Protein AF-A0A969HHC0-F1 (afdb_monomer_lite)

Radius of gyration: 22.1 Å; chains: 1; bounding box: 52×52×61 Å

Secondary structure (DSSP, 8-state):
-HHHHHHHHHHHHHHHHHHHHHHHHHHHHTS-----TT--EEEEE---GGGTTHHHHHHHHHHHTT-EEEEE--HHHHHH-TTTHHHHHH-TTEEEES-----TTEEEEEEHHHHTT--TT---SEEEEE-S-TTSGGGSSTT---PPPPPPHHHHHTTGGGGHHHHHTSPP-EEEEEEEE--HHHH--HHHHHHH----HHHHHHHHHHHS-TTTEEEE-SHHHHHGGGSS-EEEEEEEEE---SS-TT--TTSPPHHHHHHHHHTEEEE-------S----

Structure (mmCIF, N/CA/C/O backbone):
data_AF-A0A969HHC0-F1
#
_entry.id   AF-A0A969HHC0-F1
#
loop_
_atom_site.group_PDB
_atom_site.id
_atom_site.type_symbol
_atom_site.label_atom_id
_atom_site.label_alt_id
_atom_site.label_comp_id
_atom_site.label_asym_id
_atom_site.label_entity_id
_atom_site.label_seq_id
_atom_site.pdbx_PDB_ins_code
_atom_site.Cartn_x
_atom_site.Cartn_y
_atom_site.Cartn_z
_atom_site.occupancy
_atom_site.B_iso_or_equiv
_atom_site.auth_seq_id
_atom_site.auth_comp_id
_atom_site.auth_asym_id
_atom_site.auth_atom_id
_atom_site.pdbx_PDB_model_num
ATOM 1 N N . MET A 1 1 ? -8.563 33.609 -10.859 1.00 74.25 1 MET A N 1
ATOM 2 C CA . MET A 1 1 ? -7.753 33.032 -9.752 1.00 74.25 1 MET A CA 1
ATOM 3 C C . MET A 1 1 ? -7.594 31.507 -9.815 1.00 74.25 1 MET A C 1
ATOM 5 O O . MET A 1 1 ? -6.467 31.038 -9.717 1.00 74.25 1 MET A O 1
ATOM 9 N N . GLN A 1 2 ? -8.650 30.712 -10.038 1.00 86.25 2 GLN A N 1
ATOM 10 C CA . GLN A 1 2 ? -8.545 29.237 -10.057 1.00 86.25 2 GLN A CA 1
ATOM 11 C C . GLN A 1 2 ? -7.564 28.677 -11.112 1.00 86.25 2 GLN A C 1
ATOM 13 O O . GLN A 1 2 ? -6.813 27.748 -10.821 1.00 86.25 2 GLN A O 1
ATOM 18 N N . ALA A 1 3 ? -7.513 29.259 -12.317 1.00 89.88 3 ALA A N 1
ATOM 19 C CA . ALA A 1 3 ? -6.592 28.828 -13.376 1.00 89.88 3 ALA A CA 1
ATOM 20 C C . ALA A 1 3 ? -5.107 29.036 -13.010 1.00 89.88 3 ALA A C 1
ATOM 22 O O . ALA A 1 3 ? -4.292 28.135 -13.209 1.00 89.88 3 ALA A O 1
ATOM 23 N N . LEU A 1 4 ? -4.768 30.178 -12.401 1.00 90.25 4 LEU A N 1
ATOM 24 C CA . LEU A 1 4 ? -3.410 30.470 -11.924 1.00 90.25 4 LEU A CA 1
ATOM 25 C C . LEU A 1 4 ? -2.984 29.494 -10.821 1.00 90.25 4 LEU A C 1
ATOM 27 O O . LEU A 1 4 ? -1.891 28.938 -10.892 1.00 90.25 4 LEU A O 1
ATOM 31 N N . ASN A 1 5 ? -3.877 29.188 -9.873 1.00 89.94 5 ASN A N 1
ATOM 32 C CA . ASN A 1 5 ? -3.619 28.179 -8.840 1.00 89.94 5 ASN A CA 1
ATOM 33 C C . ASN A 1 5 ? -3.375 26.786 -9.442 1.00 89.94 5 ASN A C 1
ATOM 35 O O . ASN A 1 5 ? -2.471 26.071 -9.008 1.00 89.94 5 ASN A O 1
ATOM 39 N N . ARG A 1 6 ? -4.127 26.400 -10.483 1.00 88.25 6 ARG A N 1
ATOM 40 C CA . ARG A 1 6 ? -3.904 25.133 -11.204 1.00 88.25 6 ARG A CA 1
ATOM 41 C C . ARG A 1 6 ? -2.529 25.093 -11.877 1.00 88.25 6 ARG A C 1
ATOM 43 O O . ARG A 1 6 ? -1.830 24.087 -11.756 1.00 88.25 6 ARG A O 1
ATOM 50 N N . ILE A 1 7 ? -2.125 26.165 -12.560 1.00 93.38 7 ILE A N 1
ATOM 51 C CA . ILE A 1 7 ? -0.805 26.260 -13.209 1.00 93.38 7 ILE A CA 1
ATOM 52 C C . ILE A 1 7 ? 0.310 26.199 -12.162 1.00 93.38 7 ILE A C 1
ATOM 54 O O . ILE A 1 7 ? 1.247 25.411 -12.306 1.00 93.38 7 ILE A O 1
ATOM 58 N N . TRP A 1 8 ? 0.180 26.962 -11.077 1.00 92.69 8 TRP A N 1
ATOM 59 C CA . TRP A 1 8 ? 1.141 26.968 -9.979 1.00 92.69 8 TRP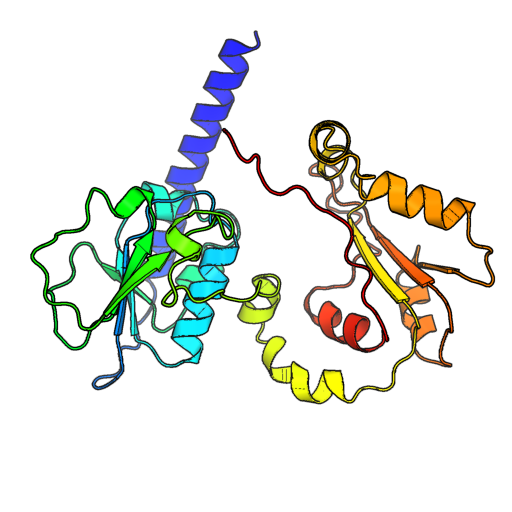 A CA 1
ATOM 60 C C . TRP A 1 8 ? 1.314 25.579 -9.354 1.00 92.69 8 TRP A C 1
ATOM 62 O O . TRP A 1 8 ? 2.437 25.099 -9.195 1.00 92.69 8 TRP A O 1
ATOM 72 N N . ASN A 1 9 ? 0.210 24.875 -9.088 1.00 87.00 9 ASN A N 1
ATOM 73 C CA . ASN A 1 9 ? 0.242 23.507 -8.569 1.00 87.00 9 ASN A CA 1
ATOM 74 C C . ASN A 1 9 ? 0.906 22.528 -9.548 1.00 87.00 9 ASN A C 1
ATOM 76 O O . ASN A 1 9 ? 1.723 21.706 -9.129 1.00 87.00 9 ASN A O 1
ATOM 80 N N . LYS A 1 10 ? 0.639 22.646 -10.857 1.00 88.12 10 LYS A N 1
ATOM 81 C CA . LYS A 1 10 ? 1.326 21.846 -11.887 1.00 88.12 10 LYS A CA 1
ATOM 82 C C . LYS A 1 10 ? 2.838 22.094 -11.882 1.00 88.12 10 LYS A C 1
ATOM 84 O O . LYS A 1 10 ? 3.608 21.135 -11.919 1.00 88.12 10 LYS A O 1
ATOM 89 N N . LEU A 1 11 ? 3.276 23.351 -11.795 1.00 93.31 11 LEU A N 1
ATOM 90 C CA . LEU A 1 11 ? 4.700 23.705 -11.724 1.00 93.31 11 LEU A CA 1
ATOM 91 C C . LEU A 1 11 ? 5.357 23.175 -10.444 1.00 93.31 11 LEU A C 1
ATOM 93 O O . LEU A 1 11 ? 6.435 22.582 -10.507 1.00 93.31 11 LEU A O 1
ATOM 97 N N . LYS A 1 12 ? 4.690 23.323 -9.295 1.00 91.31 12 LYS A N 1
ATOM 98 C CA . LYS A 1 12 ? 5.141 22.779 -8.007 1.00 91.31 12 LYS A CA 1
ATOM 99 C C . LYS A 1 12 ? 5.317 21.259 -8.075 1.00 91.31 12 LYS A C 1
ATOM 101 O O . LYS A 1 12 ? 6.353 20.751 -7.650 1.00 91.31 12 LYS A O 1
ATOM 106 N N . ASN A 1 13 ? 4.358 20.544 -8.661 1.00 85.56 13 ASN A N 1
ATOM 107 C CA . ASN A 1 13 ? 4.426 19.091 -8.827 1.00 85.56 13 ASN A CA 1
ATOM 108 C C . ASN A 1 13 ? 5.554 18.672 -9.780 1.00 85.56 13 ASN A C 1
ATOM 110 O O . ASN A 1 13 ? 6.312 17.761 -9.456 1.00 85.56 13 ASN A O 1
ATOM 114 N N . ARG A 1 14 ? 5.746 19.381 -10.902 1.00 88.81 14 ARG A N 1
ATOM 115 C CA . ARG A 1 14 ? 6.874 19.133 -11.819 1.00 88.81 14 ARG A CA 1
ATOM 116 C C . ARG A 1 14 ? 8.227 19.330 -11.138 1.00 88.81 14 ARG A C 1
ATOM 118 O O . ARG A 1 14 ? 9.104 18.486 -11.288 1.00 88.81 14 ARG A O 1
ATOM 125 N N . ARG A 1 15 ? 8.394 20.401 -10.353 1.00 91.69 15 ARG A N 1
ATOM 126 C CA . ARG A 1 15 ? 9.626 20.646 -9.581 1.00 91.69 15 ARG A CA 1
ATOM 127 C C . ARG A 1 15 ? 9.896 19.528 -8.575 1.00 91.69 15 ARG A C 1
ATOM 129 O O . ARG A 1 15 ? 11.020 19.039 -8.512 1.00 91.69 15 ARG A O 1
ATOM 136 N N . LYS A 1 16 ? 8.870 19.085 -7.838 1.00 88.12 16 LYS A N 1
ATOM 137 C CA . LYS A 1 16 ? 8.976 17.946 -6.911 1.00 88.12 16 LYS A CA 1
ATOM 138 C C . LYS A 1 16 ? 9.402 16.664 -7.623 1.00 88.12 16 LYS A C 1
ATOM 140 O O . LYS A 1 16 ? 10.306 15.991 -7.150 1.00 88.12 16 LYS A O 1
ATOM 145 N N . MET A 1 17 ? 8.792 16.362 -8.766 1.00 88.69 17 MET A N 1
ATOM 146 C CA . MET A 1 17 ? 9.111 15.185 -9.575 1.00 88.69 17 MET A CA 1
ATOM 147 C C . MET A 1 17 ? 10.560 15.218 -10.091 1.00 88.69 17 MET A C 1
ATOM 149 O O . MET A 1 17 ? 11.279 14.233 -9.948 1.00 88.69 17 MET A O 1
ATOM 153 N N . ILE A 1 18 ? 11.013 16.357 -10.633 1.00 92.00 18 ILE A N 1
ATOM 154 C CA . ILE A 1 18 ? 12.406 16.554 -11.075 1.00 92.00 18 ILE A CA 1
ATOM 155 C C . ILE A 1 18 ? 13.372 16.337 -9.904 1.00 92.00 18 ILE A C 1
ATOM 157 O O . ILE A 1 18 ? 14.335 15.581 -10.018 1.00 92.00 18 ILE A O 1
ATOM 161 N N . HIS A 1 19 ? 13.103 16.984 -8.768 1.00 90.88 19 HIS A N 1
ATOM 162 C CA . HIS A 1 19 ? 13.922 16.852 -7.567 1.00 90.88 19 HIS A CA 1
ATOM 163 C C . HIS A 1 19 ? 13.986 15.398 -7.082 1.00 90.88 19 HIS A C 1
ATOM 165 O O . HIS A 1 19 ? 15.074 14.886 -6.820 1.00 90.88 19 HIS A O 1
ATOM 171 N N . ASN A 1 20 ? 12.839 14.717 -7.024 1.00 87.31 20 ASN A N 1
ATOM 172 C CA . ASN A 1 20 ? 12.748 13.318 -6.626 1.00 87.31 20 ASN A CA 1
ATOM 173 C C . ASN A 1 20 ? 13.554 12.409 -7.559 1.00 87.31 20 ASN A C 1
ATOM 175 O O . ASN A 1 20 ? 14.342 11.596 -7.091 1.00 87.31 20 ASN A O 1
ATOM 179 N N . TYR A 1 21 ? 13.434 12.602 -8.874 1.00 90.50 21 TYR A N 1
ATOM 180 C CA . TYR A 1 21 ? 14.214 11.853 -9.855 1.00 90.50 21 TYR A CA 1
ATOM 181 C C . TYR A 1 21 ? 15.728 11.993 -9.621 1.00 90.50 21 TYR A C 1
ATOM 183 O O . TYR A 1 21 ? 16.446 10.994 -9.581 1.00 90.50 21 TYR A O 1
ATOM 191 N N . PHE A 1 22 ? 16.229 13.216 -9.419 1.00 91.00 22 PHE A N 1
ATOM 192 C CA . PHE A 1 22 ? 17.659 13.426 -9.174 1.00 91.00 22 PHE A CA 1
ATOM 193 C C . PHE A 1 22 ? 18.118 12.867 -7.823 1.00 91.00 22 PHE A C 1
ATOM 195 O O . PHE A 1 22 ? 19.197 12.275 -7.751 1.00 91.00 22 PHE A O 1
ATOM 202 N N . LYS A 1 23 ? 17.298 13.006 -6.773 1.00 89.31 23 LYS A N 1
ATOM 203 C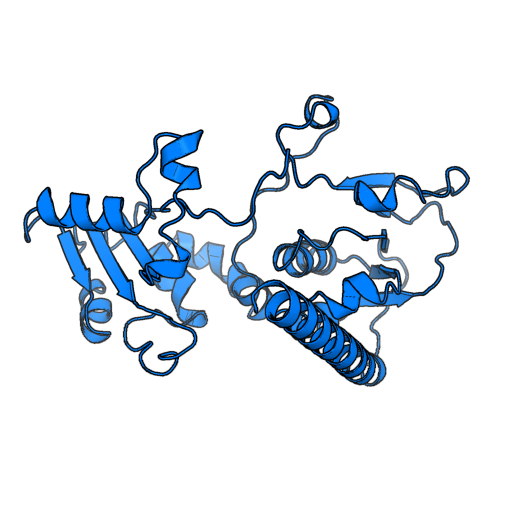 CA . LYS A 1 23 ? 17.534 12.392 -5.456 1.00 89.31 23 LYS A CA 1
ATOM 204 C C . LYS A 1 23 ? 17.697 10.878 -5.597 1.00 89.31 23 LYS A C 1
ATOM 206 O O . LYS A 1 23 ? 18.720 10.329 -5.198 1.00 89.31 23 LYS A O 1
ATOM 211 N N . VAL A 1 24 ? 16.730 10.230 -6.241 1.00 85.38 24 VAL A N 1
ATOM 212 C CA . VAL A 1 24 ? 16.737 8.797 -6.540 1.00 85.38 24 VAL A CA 1
ATOM 213 C C . VAL A 1 24 ? 17.994 8.383 -7.286 1.00 85.38 24 VAL A C 1
ATOM 215 O O . VAL A 1 24 ? 18.667 7.431 -6.899 1.00 85.38 24 VAL A O 1
ATOM 218 N N . PHE A 1 25 ? 18.322 9.094 -8.362 1.00 85.50 25 PHE A N 1
ATOM 219 C CA . PHE A 1 25 ? 19.421 8.700 -9.228 1.00 85.50 25 PHE A CA 1
ATOM 220 C C . PHE A 1 25 ? 20.777 8.854 -8.532 1.00 85.50 25 PHE A C 1
ATOM 222 O O . PHE A 1 25 ? 21.680 8.045 -8.746 1.00 85.50 25 PHE A O 1
ATOM 229 N N . ARG A 1 26 ? 20.907 9.850 -7.646 1.00 86.94 26 ARG A N 1
ATOM 230 C CA . ARG A 1 26 ? 22.066 9.999 -6.761 1.00 86.94 26 ARG A CA 1
ATOM 231 C C . ARG A 1 26 ? 22.199 8.802 -5.818 1.00 86.94 26 ARG A C 1
ATOM 233 O O . ARG A 1 26 ? 23.276 8.219 -5.766 1.00 86.94 26 ARG A O 1
ATOM 240 N N . THR A 1 27 ? 21.124 8.414 -5.129 1.00 83.31 27 THR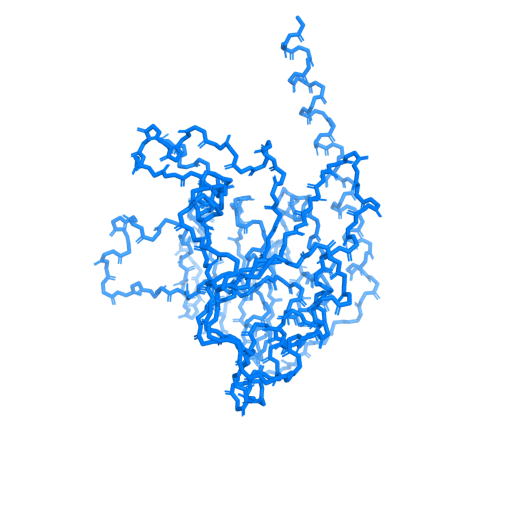 A N 1
ATOM 241 C CA . THR A 1 27 ? 21.120 7.249 -4.227 1.00 83.31 27 THR A CA 1
ATOM 242 C C . THR A 1 27 ? 21.429 5.952 -4.976 1.00 83.31 27 THR A C 1
ATOM 244 O O . THR A 1 27 ? 22.248 5.157 -4.529 1.00 83.31 27 THR A O 1
ATOM 247 N N . TYR A 1 28 ? 20.831 5.754 -6.151 1.00 85.06 28 TYR A N 1
ATOM 248 C CA . TYR A 1 28 ? 21.051 4.566 -6.975 1.00 85.06 28 TYR A CA 1
ATOM 249 C C . TYR A 1 28 ? 22.502 4.446 -7.468 1.00 85.06 28 TYR A C 1
ATOM 251 O O . TYR A 1 28 ? 23.071 3.358 -7.425 1.00 85.06 28 TYR A O 1
ATOM 259 N N . ARG A 1 29 ? 23.138 5.553 -7.883 1.00 84.12 29 ARG A N 1
ATOM 260 C CA . ARG A 1 29 ? 24.548 5.563 -8.324 1.00 84.12 29 ARG A CA 1
ATOM 261 C C . ARG A 1 29 ? 25.541 5.162 -7.234 1.00 84.12 29 ARG A C 1
ATOM 263 O O . ARG A 1 29 ? 26.618 4.682 -7.559 1.00 84.12 29 ARG A O 1
ATOM 270 N N . GLN A 1 30 ? 25.201 5.378 -5.967 1.00 79.38 30 GLN A N 1
ATOM 271 C CA . GLN A 1 30 ? 26.072 5.058 -4.831 1.00 79.38 30 GLN A CA 1
ATOM 272 C C . GLN A 1 30 ? 26.021 3.575 -4.437 1.00 79.38 30 GLN A C 1
ATOM 274 O O . GLN A 1 30 ? 26.754 3.148 -3.549 1.00 79.38 30 GLN A O 1
ATOM 279 N N . LYS A 1 31 ? 25.153 2.781 -5.069 1.00 79.69 31 LYS A N 1
ATOM 280 C CA . LYS A 1 31 ? 24.868 1.412 -4.658 1.00 79.69 31 LYS A CA 1
ATOM 281 C C . LYS A 1 31 ? 25.703 0.393 -5.431 1.00 79.69 31 LYS A C 1
ATOM 283 O O . LYS A 1 31 ? 25.718 0.400 -6.662 1.00 79.69 31 LYS A O 1
ATOM 288 N N . SER A 1 32 ? 26.320 -0.545 -4.714 1.00 64.88 32 SER A N 1
ATOM 289 C CA . SER A 1 32 ? 26.887 -1.750 -5.319 1.00 64.88 32 SER A CA 1
ATOM 290 C C . SER A 1 32 ? 25.761 -2.681 -5.774 1.00 64.88 32 SER A C 1
ATOM 292 O O . SER A 1 32 ? 24.820 -2.974 -5.035 1.00 64.88 32 SER A O 1
ATOM 294 N N . GLN A 1 33 ? 25.821 -3.123 -7.027 1.00 70.25 33 GLN A N 1
ATOM 295 C CA . GLN A 1 33 ? 24.786 -3.982 -7.595 1.00 70.25 33 GLN A CA 1
ATOM 296 C C . GLN A 1 33 ? 25.157 -5.447 -7.421 1.00 70.25 33 GLN A C 1
ATOM 298 O O . GLN A 1 33 ? 26.110 -5.926 -8.031 1.00 70.25 33 GLN A O 1
ATOM 303 N N . GLY A 1 34 ? 24.368 -6.165 -6.624 1.00 69.12 34 GLY A N 1
ATOM 304 C CA . GLY A 1 34 ? 24.460 -7.615 -6.515 1.00 69.12 34 GLY A CA 1
ATOM 305 C C . GLY A 1 34 ? 23.715 -8.263 -7.674 1.00 69.12 34 GLY A C 1
ATOM 306 O O . GLY A 1 34 ? 22.503 -8.437 -7.600 1.00 69.12 34 GLY A O 1
ATOM 307 N N . HIS A 1 35 ? 24.423 -8.596 -8.751 1.00 73.62 35 HIS A N 1
ATOM 308 C CA . HIS A 1 35 ? 23.887 -9.452 -9.806 1.00 73.62 35 HIS A CA 1
ATOM 309 C C . HIS A 1 35 ? 24.417 -10.862 -9.608 1.00 73.62 35 HIS A C 1
ATOM 311 O O . HIS A 1 35 ? 25.627 -11.052 -9.506 1.00 73.62 35 HIS A O 1
ATOM 317 N N . GLN A 1 36 ? 23.519 -11.837 -9.549 1.00 74.19 36 GLN A N 1
ATOM 318 C CA . GLN A 1 36 ? 23.901 -13.238 -9.450 1.00 74.19 36 GLN A CA 1
ATOM 319 C C . GLN A 1 36 ? 23.643 -13.902 -10.802 1.00 74.19 36 GLN A C 1
ATOM 321 O O . GLN A 1 36 ? 22.517 -13.886 -11.311 1.00 74.19 36 GLN A O 1
ATOM 326 N N . ALA A 1 37 ? 24.712 -14.435 -11.396 1.00 73.88 37 ALA A N 1
ATOM 327 C CA . ALA A 1 37 ? 24.641 -15.196 -12.635 1.00 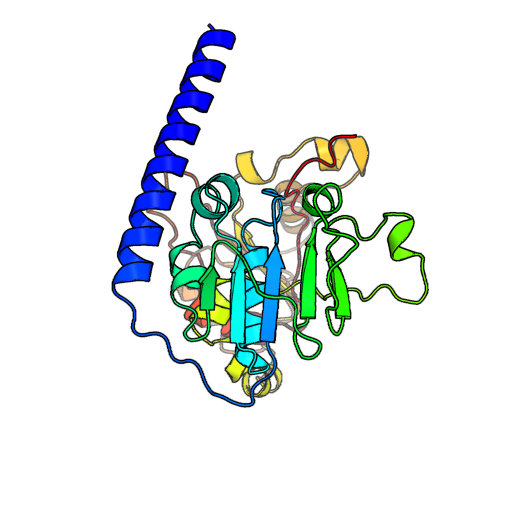73.88 37 ALA A CA 1
ATOM 328 C C . ALA A 1 37 ? 23.760 -16.445 -12.446 1.00 73.88 37 ALA A C 1
ATOM 330 O O . ALA A 1 37 ? 23.702 -17.011 -11.356 1.00 73.88 37 ALA A O 1
ATOM 331 N N . GLY A 1 38 ? 23.055 -16.854 -13.503 1.00 76.69 38 GLY A N 1
ATOM 332 C CA . GLY A 1 38 ? 22.185 -18.038 -13.491 1.00 76.69 38 GLY A CA 1
ATOM 333 C C . GLY A 1 38 ? 20.802 -17.838 -12.857 1.00 76.69 38 GLY A C 1
ATOM 334 O O . GLY A 1 38 ? 19.996 -18.762 -12.862 1.00 76.69 38 GLY A O 1
ATOM 335 N N . GLN A 1 39 ? 20.487 -16.647 -12.339 1.00 82.56 39 GLN A N 1
ATOM 336 C CA . GLN A 1 39 ? 19.152 -16.348 -11.816 1.00 82.56 39 GLN A CA 1
ATOM 337 C C . GLN A 1 39 ? 18.196 -15.817 -12.883 1.00 82.56 39 GLN A C 1
ATOM 339 O O . GLN A 1 39 ? 18.588 -15.073 -13.788 1.00 82.56 39 GLN A O 1
ATOM 344 N N . ARG A 1 40 ? 16.908 -16.143 -12.710 1.00 91.75 40 ARG A N 1
ATOM 345 C CA . ARG A 1 40 ? 15.815 -15.609 -13.528 1.00 91.75 40 ARG A CA 1
ATOM 346 C C . ARG A 1 40 ? 15.814 -14.087 -13.496 1.00 91.75 40 ARG A C 1
ATOM 348 O O . ARG A 1 40 ? 16.158 -13.464 -12.491 1.00 91.75 40 ARG A O 1
ATOM 355 N N . SER A 1 41 ? 15.423 -13.495 -14.613 1.00 93.44 41 SER A N 1
ATOM 356 C CA . SER A 1 41 ? 15.428 -12.051 -14.790 1.00 93.44 41 SER A CA 1
ATOM 357 C C . SER A 1 41 ? 14.054 -11.554 -15.204 1.00 93.44 41 SER A C 1
ATOM 359 O O . SER A 1 41 ? 13.331 -12.227 -15.939 1.00 93.44 41 SER A O 1
ATOM 361 N N . VAL A 1 42 ? 13.704 -10.357 -14.746 1.00 94.88 42 VAL A N 1
ATOM 362 C CA . VAL A 1 42 ? 12.467 -9.670 -15.118 1.00 94.88 42 VAL A CA 1
ATOM 363 C C . VAL A 1 42 ? 12.777 -8.240 -15.543 1.00 94.88 42 VAL A C 1
ATOM 365 O O . VAL A 1 42 ? 13.556 -7.555 -14.881 1.00 94.88 42 VAL A O 1
ATOM 368 N N . TYR A 1 43 ? 12.193 -7.784 -16.649 1.00 93.88 43 TYR A N 1
ATOM 369 C CA . TYR A 1 43 ? 12.297 -6.409 -17.124 1.00 93.88 43 TYR A CA 1
ATOM 370 C C . TYR A 1 43 ? 10.945 -5.705 -17.047 1.00 93.88 43 TYR A C 1
ATOM 372 O O . TYR A 1 43 ? 10.001 -6.088 -17.729 1.00 93.88 43 TYR A O 1
ATOM 380 N N . PHE A 1 44 ? 10.876 -4.657 -16.231 1.00 93.69 44 PHE A N 1
ATOM 381 C CA . PHE A 1 44 ? 9.713 -3.799 -16.056 1.00 93.69 44 PHE A CA 1
ATOM 382 C C . PHE A 1 44 ? 9.797 -2.575 -16.972 1.00 93.69 44 PHE A C 1
ATOM 384 O O . PHE A 1 44 ? 10.682 -1.725 -16.819 1.00 93.69 44 PHE A O 1
ATOM 391 N N . ASN A 1 45 ? 8.842 -2.461 -17.892 1.00 91.56 45 ASN A N 1
ATOM 392 C CA . ASN A 1 45 ? 8.570 -1.275 -18.695 1.00 91.56 45 ASN A CA 1
ATOM 393 C C . ASN A 1 45 ? 7.219 -0.688 -18.275 1.00 91.56 45 ASN A C 1
ATOM 395 O O . ASN A 1 45 ? 6.197 -1.024 -18.863 1.00 91.56 45 ASN A O 1
ATOM 399 N N . LEU A 1 46 ? 7.233 0.156 -17.244 1.00 88.19 46 LEU A N 1
ATOM 400 C CA . LEU A 1 46 ? 6.025 0.766 -16.697 1.00 88.19 46 LEU A CA 1
ATOM 401 C C . LEU A 1 46 ? 5.995 2.264 -16.989 1.00 88.19 46 LEU A C 1
ATOM 403 O O . LEU A 1 46 ? 6.984 2.973 -16.758 1.00 88.19 46 LEU A O 1
ATOM 407 N N . ASP A 1 47 ? 4.850 2.721 -17.475 1.00 86.19 47 ASP A N 1
ATOM 408 C CA . ASP A 1 47 ? 4.560 4.110 -17.802 1.00 86.19 47 ASP A CA 1
ATOM 409 C C . ASP A 1 47 ? 3.376 4.655 -16.959 1.00 86.19 47 ASP A C 1
ATOM 411 O O . ASP A 1 47 ? 3.328 5.867 -16.710 1.00 86.19 47 ASP A O 1
ATOM 415 N N . ASP A 1 48 ? 2.522 3.780 -16.405 1.00 82.56 48 ASP A N 1
ATOM 416 C CA . ASP A 1 48 ? 1.354 4.124 -15.588 1.00 82.56 48 ASP A CA 1
ATOM 417 C C . ASP A 1 48 ? 1.751 4.670 -14.204 1.00 82.56 48 ASP A C 1
ATOM 419 O O . ASP A 1 48 ? 2.389 4.025 -13.363 1.00 82.56 48 ASP A O 1
ATOM 423 N N . ARG A 1 49 ? 1.321 5.903 -13.933 1.00 77.12 49 ARG A N 1
ATOM 424 C CA . ARG A 1 49 ? 1.640 6.647 -12.702 1.00 77.12 49 ARG A CA 1
ATOM 425 C C . ARG A 1 49 ? 0.684 6.333 -11.552 1.00 77.12 49 ARG A C 1
ATOM 427 O O . ARG A 1 49 ? 0.962 6.712 -10.414 1.00 77.12 49 ARG A O 1
ATOM 434 N N . ARG A 1 50 ? -0.435 5.662 -11.831 1.00 75.94 50 ARG A N 1
ATOM 435 C CA . ARG A 1 50 ? -1.491 5.322 -10.866 1.00 75.94 50 ARG A CA 1
ATOM 436 C C . ARG A 1 50 ? -1.077 4.181 -9.941 1.00 75.94 50 ARG A C 1
ATOM 438 O O . ARG A 1 50 ? -1.601 4.087 -8.834 1.00 75.94 50 ARG A O 1
ATOM 445 N N . MET A 1 51 ? -0.100 3.359 -10.344 1.00 71.50 51 MET A N 1
ATOM 446 C CA . MET A 1 51 ? 0.386 2.230 -9.538 1.00 71.50 51 MET A CA 1
ATOM 447 C C . MET A 1 51 ? 0.918 2.650 -8.160 1.00 71.50 51 MET A C 1
ATOM 449 O O . MET A 1 51 ? 0.842 1.865 -7.215 1.00 71.50 51 MET A O 1
ATOM 453 N N . GLY A 1 52 ? 1.441 3.875 -8.022 1.00 75.56 52 GLY A N 1
ATOM 454 C CA . GLY A 1 52 ? 1.848 4.466 -6.744 1.00 75.56 52 GLY A CA 1
ATOM 455 C C . GLY A 1 52 ? 2.618 3.500 -5.833 1.00 75.56 52 GLY A C 1
ATOM 456 O O . GLY A 1 52 ? 3.693 3.005 -6.172 1.00 75.56 52 GLY A O 1
ATOM 457 N N . ASN A 1 53 ? 2.039 3.218 -4.667 1.00 73.50 53 ASN A N 1
ATOM 458 C CA . ASN A 1 53 ? 2.642 2.409 -3.605 1.00 73.50 53 ASN A CA 1
ATOM 459 C C . ASN A 1 53 ? 2.759 0.919 -3.968 1.00 73.50 53 ASN A C 1
ATOM 461 O O . ASN A 1 53 ? 3.591 0.216 -3.394 1.00 73.50 53 ASN A O 1
ATOM 465 N N . TYR A 1 54 ? 1.946 0.428 -4.906 1.00 82.94 54 TYR A N 1
ATOM 466 C CA . TYR A 1 54 ? 1.924 -0.987 -5.289 1.00 82.94 54 TYR A CA 1
ATOM 467 C C . TYR A 1 54 ? 3.168 -1.398 -6.059 1.00 82.94 54 TYR A C 1
ATOM 469 O O . TYR A 1 54 ? 3.539 -2.568 -6.051 1.00 82.94 54 TYR A O 1
ATOM 477 N N . PHE A 1 55 ? 3.852 -0.440 -6.682 1.00 87.12 55 PHE A N 1
ATOM 478 C CA . PHE A 1 55 ? 5.028 -0.745 -7.476 1.00 87.12 55 PHE A CA 1
ATOM 479 C C . PHE A 1 55 ? 6.168 -1.324 -6.634 1.00 87.12 55 PHE A C 1
ATOM 481 O O . PHE A 1 55 ? 6.753 -2.337 -7.008 1.00 87.12 55 PHE A O 1
ATOM 488 N N . TYR A 1 56 ? 6.443 -0.738 -5.464 1.00 90.19 56 TYR A N 1
ATOM 489 C CA . TYR A 1 56 ? 7.446 -1.297 -4.557 1.00 90.19 56 TYR A CA 1
ATOM 490 C C . TYR A 1 56 ? 7.109 -2.737 -4.158 1.00 90.19 56 TYR A C 1
ATOM 492 O O . TYR A 1 56 ? 7.988 -3.591 -4.164 1.00 90.19 56 TYR A O 1
ATOM 500 N N . VAL A 1 57 ? 5.839 -2.995 -3.836 1.00 91.25 57 VAL A N 1
ATOM 501 C CA . VAL A 1 57 ? 5.369 -4.319 -3.411 1.00 91.25 57 VAL A CA 1
ATOM 502 C C . VAL A 1 57 ? 5.528 -5.342 -4.534 1.00 91.25 57 VAL A C 1
ATOM 504 O O . VAL A 1 57 ? 6.014 -6.444 -4.308 1.00 91.25 57 VAL A O 1
ATOM 507 N N . LEU A 1 58 ? 5.185 -4.966 -5.765 1.00 91.75 58 LEU A N 1
ATOM 508 C CA . LEU A 1 58 ? 5.370 -5.842 -6.914 1.00 91.75 58 LEU A CA 1
ATOM 509 C C . LEU A 1 58 ? 6.850 -6.180 -7.120 1.00 91.75 58 LEU A C 1
ATOM 511 O O . LEU A 1 58 ? 7.204 -7.348 -7.254 1.00 91.75 58 LEU A O 1
ATOM 515 N N . LEU A 1 59 ? 7.731 -5.176 -7.103 1.00 93.44 59 LEU A N 1
ATOM 516 C CA . LEU A 1 59 ? 9.164 -5.418 -7.239 1.00 93.44 59 LEU A CA 1
ATOM 517 C C . LEU A 1 59 ? 9.730 -6.254 -6.083 1.00 93.44 59 LEU A C 1
ATOM 519 O O . LEU A 1 59 ? 10.593 -7.102 -6.314 1.00 93.44 59 LEU A O 1
ATOM 523 N N . SER A 1 60 ? 9.258 -6.040 -4.851 1.00 93.38 60 SER A N 1
ATOM 524 C CA . SER A 1 60 ? 9.725 -6.801 -3.693 1.00 93.38 60 SER A CA 1
ATOM 525 C C . SER A 1 60 ? 9.331 -8.275 -3.786 1.00 93.38 60 SER A C 1
ATOM 527 O O . SER A 1 60 ? 10.144 -9.122 -3.430 1.00 93.38 60 SER A O 1
ATOM 529 N N . PHE A 1 61 ? 8.162 -8.609 -4.347 1.00 93.31 61 PHE A N 1
ATOM 530 C CA . PHE A 1 61 ? 7.787 -10.002 -4.618 1.00 93.31 61 PHE A CA 1
ATOM 531 C C . PHE A 1 61 ? 8.769 -10.691 -5.567 1.00 93.31 61 PHE A C 1
ATOM 533 O O . PHE A 1 61 ? 9.211 -11.805 -5.289 1.00 93.31 61 PHE A O 1
ATOM 540 N N . PHE A 1 62 ? 9.173 -10.021 -6.649 1.00 94.06 62 PHE A N 1
ATOM 541 C CA . PHE A 1 62 ? 10.178 -10.565 -7.565 1.00 94.06 62 PHE A CA 1
ATOM 542 C C . PHE A 1 62 ? 11.556 -10.693 -6.903 1.00 94.06 62 PHE A C 1
ATOM 544 O O . PHE A 1 62 ? 12.231 -11.703 -7.101 1.00 94.06 62 PHE A O 1
ATOM 551 N N . GLU A 1 63 ? 11.970 -9.722 -6.082 1.00 93.38 63 GLU A N 1
ATOM 552 C CA . GLU A 1 63 ? 13.243 -9.810 -5.354 1.00 93.38 63 GLU A CA 1
ATOM 553 C C . GLU A 1 63 ? 13.246 -10.995 -4.379 1.00 93.38 63 GLU A C 1
ATOM 555 O O . GLU A 1 63 ? 14.213 -11.758 -4.341 1.00 93.38 63 GLU A O 1
ATOM 560 N N . GLN A 1 64 ? 12.154 -11.185 -3.635 1.00 91.81 64 GLN A N 1
ATOM 561 C CA . GLN A 1 64 ? 11.982 -12.303 -2.704 1.00 91.81 64 GLN A CA 1
ATOM 562 C C . GLN A 1 64 ? 11.925 -13.654 -3.421 1.00 91.81 64 GLN A C 1
ATOM 564 O O . GLN A 1 64 ? 12.487 -14.628 -2.928 1.00 91.81 64 GLN A O 1
ATOM 569 N N . ALA A 1 65 ? 11.326 -13.702 -4.612 1.00 92.38 65 ALA A N 1
ATOM 570 C CA . ALA A 1 65 ? 11.351 -14.872 -5.489 1.00 92.38 65 ALA A CA 1
ATOM 571 C C . ALA A 1 65 ? 12.726 -15.107 -6.153 1.00 92.38 65 ALA A C 1
ATOM 573 O O . ALA A 1 65 ? 12.887 -16.037 -6.942 1.00 92.38 65 ALA A O 1
ATOM 574 N N . GLY A 1 66 ? 13.724 -14.273 -5.853 1.00 93.00 66 GLY A N 1
ATOM 575 C CA . GLY A 1 66 ? 15.099 -14.450 -6.294 1.00 93.00 66 GLY A CA 1
ATOM 576 C C . GLY A 1 66 ? 15.403 -13.906 -7.692 1.00 93.00 66 GLY A C 1
ATOM 577 O O . GLY A 1 66 ? 16.445 -14.245 -8.254 1.00 93.00 66 GLY A O 1
ATOM 578 N N . TYR A 1 67 ? 14.546 -13.058 -8.259 1.00 94.62 67 TYR A N 1
ATOM 579 C CA . TYR A 1 67 ? 14.771 -12.494 -9.589 1.00 94.62 67 TYR A CA 1
ATOM 580 C C . TYR A 1 67 ? 15.823 -11.380 -9.576 1.00 94.62 67 TYR A C 1
ATOM 582 O O . TYR A 1 67 ? 15.906 -10.566 -8.653 1.00 94.62 67 TYR A O 1
ATOM 590 N N . ASN A 1 68 ? 16.581 -11.294 -10.668 1.00 94.19 68 ASN A N 1
ATOM 591 C CA . ASN A 1 68 ? 17.249 -10.065 -11.075 1.00 94.19 68 ASN A CA 1
ATOM 592 C C . ASN A 1 68 ? 16.210 -9.121 -11.691 1.00 94.19 68 ASN A C 1
ATOM 594 O O . ASN A 1 68 ? 15.510 -9.493 -12.634 1.00 94.19 68 ASN A O 1
ATOM 598 N N . ILE A 1 69 ? 16.113 -7.900 -11.174 1.00 95.00 69 ILE A N 1
ATOM 599 C CA . ILE A 1 69 ? 15.084 -6.945 -11.581 1.00 95.00 69 ILE A CA 1
ATOM 600 C C . ILE A 1 69 ? 15.724 -5.861 -12.433 1.00 95.00 69 ILE A C 1
ATOM 602 O O . ILE A 1 69 ? 16.595 -5.120 -11.981 1.00 95.00 69 ILE A O 1
ATOM 606 N N . PHE A 1 70 ? 15.238 -5.714 -13.655 1.00 93.94 70 PHE A N 1
ATOM 607 C CA . PHE A 1 70 ? 15.581 -4.621 -14.544 1.00 93.94 70 PHE A CA 1
ATOM 608 C C . PHE A 1 70 ? 14.393 -3.667 -14.641 1.00 93.94 70 PHE A C 1
ATOM 610 O O . PHE A 1 70 ? 13.289 -4.075 -14.973 1.00 93.94 70 PHE A O 1
ATOM 617 N N . LEU A 1 71 ? 14.607 -2.385 -14.375 1.00 92.94 71 LEU A N 1
ATOM 618 C CA . LEU A 1 71 ? 13.599 -1.340 -14.520 1.00 92.94 71 LEU A CA 1
ATOM 619 C C . LEU A 1 71 ? 14.000 -0.415 -15.660 1.00 92.94 71 LEU A C 1
ATOM 621 O O . LEU A 1 71 ? 15.127 0.089 -15.697 1.00 92.94 71 LEU A O 1
ATOM 625 N N . LYS A 1 72 ? 13.083 -0.162 -16.593 1.00 91.94 72 LYS A N 1
ATOM 626 C CA . LYS A 1 72 ? 13.307 0.827 -17.641 1.00 91.94 72 LYS A CA 1
ATOM 627 C C . LYS A 1 72 ? 13.564 2.194 -17.024 1.00 91.94 72 LYS A C 1
ATOM 629 O O . LYS A 1 72 ? 12.838 2.675 -16.158 1.00 91.94 72 LYS A O 1
ATOM 634 N N . HIS A 1 73 ? 14.585 2.857 -17.538 1.00 91.31 73 HIS A N 1
ATOM 635 C CA . HIS A 1 73 ? 14.886 4.236 -17.225 1.00 91.31 73 HIS A CA 1
ATOM 636 C C . HIS A 1 73 ? 13.818 5.168 -17.821 1.00 91.31 73 HIS A C 1
ATOM 638 O O . HIS A 1 73 ? 13.990 5.722 -18.910 1.00 91.31 73 HIS A O 1
ATOM 644 N N . ASN A 1 74 ? 12.716 5.346 -17.098 1.00 89.38 74 ASN A N 1
ATOM 645 C CA . ASN A 1 74 ? 11.656 6.290 -17.422 1.00 89.38 74 ASN A CA 1
ATOM 646 C C . ASN A 1 74 ? 11.665 7.437 -16.398 1.00 89.38 74 ASN A C 1
ATOM 648 O O . ASN A 1 74 ? 11.329 7.256 -15.230 1.00 89.38 74 ASN A O 1
ATOM 652 N N . PHE A 1 75 ? 12.049 8.630 -16.860 1.00 88.38 75 PHE A N 1
ATOM 653 C CA . PHE A 1 75 ? 12.116 9.843 -16.042 1.00 88.38 75 PHE A CA 1
ATOM 654 C C . PHE A 1 75 ? 10.773 10.188 -15.385 1.00 88.38 75 PHE A C 1
ATOM 656 O O . PHE A 1 75 ? 10.731 10.514 -14.199 1.00 88.38 75 PHE A O 1
ATOM 663 N N . TRP A 1 76 ? 9.680 10.093 -16.146 1.00 85.31 76 TRP A N 1
ATOM 664 C CA . TRP A 1 76 ? 8.341 10.424 -15.666 1.00 85.31 76 TRP A CA 1
ATOM 665 C C . TRP A 1 76 ? 7.879 9.432 -14.613 1.00 85.31 76 TRP A C 1
ATOM 667 O O . TRP A 1 76 ? 7.380 9.845 -13.572 1.00 85.31 76 TRP A O 1
ATOM 677 N N . PHE A 1 77 ? 8.091 8.143 -14.855 1.00 85.50 77 PHE A N 1
ATOM 678 C CA . PHE A 1 77 ? 7.750 7.099 -13.900 1.00 85.50 77 PHE A CA 1
ATOM 679 C C . PHE A 1 77 ? 8.549 7.258 -12.598 1.00 85.50 77 PHE A C 1
ATOM 681 O O . PHE A 1 77 ? 7.974 7.496 -11.538 1.00 85.50 77 PHE A O 1
ATOM 688 N N . ILE A 1 78 ? 9.884 7.258 -12.692 1.00 87.44 78 ILE A N 1
ATOM 689 C CA . ILE A 1 78 ? 10.788 7.334 -11.533 1.00 87.44 78 ILE A CA 1
ATOM 690 C C . ILE A 1 78 ? 10.548 8.612 -10.720 1.00 87.44 78 ILE A C 1
ATOM 692 O O . ILE A 1 78 ? 10.504 8.579 -9.490 1.00 87.44 78 ILE A O 1
ATOM 696 N N . GLY A 1 79 ? 10.362 9.749 -11.394 1.00 85.44 79 GLY A N 1
ATOM 697 C CA . GLY A 1 79 ? 10.095 11.019 -10.729 1.00 85.44 79 GLY A CA 1
ATOM 698 C C . GLY A 1 79 ? 8.775 11.035 -9.951 1.00 85.44 79 GLY A C 1
ATOM 699 O O . GLY A 1 79 ? 8.680 11.758 -8.958 1.00 85.44 79 GLY A O 1
ATOM 700 N N . ASN A 1 80 ? 7.783 10.233 -10.357 1.00 83.00 80 ASN A N 1
ATOM 701 C CA . ASN A 1 80 ? 6.471 10.139 -9.709 1.00 83.00 80 ASN A CA 1
ATOM 702 C C . ASN A 1 80 ? 6.375 9.044 -8.632 1.00 83.00 80 ASN A C 1
ATOM 704 O O . ASN A 1 80 ? 5.342 8.962 -7.972 1.00 83.00 80 ASN A O 1
ATOM 708 N N . CYS A 1 81 ? 7.435 8.273 -8.363 1.00 79.31 81 CYS A N 1
ATOM 709 C CA . CYS A 1 81 ? 7.497 7.327 -7.237 1.00 79.31 81 CYS A CA 1
ATOM 710 C C . CYS A 1 81 ? 7.612 8.031 -5.862 1.00 79.31 81 CYS A C 1
ATOM 712 O O . CYS A 1 81 ? 8.443 7.666 -5.034 1.00 79.31 81 CYS A O 1
ATOM 714 N N . LEU A 1 82 ? 6.831 9.085 -5.614 1.00 72.81 82 LEU A N 1
ATOM 715 C CA . LEU A 1 82 ? 6.935 9.919 -4.417 1.00 72.81 82 LEU A CA 1
ATOM 716 C C . LEU A 1 82 ? 6.550 9.132 -3.154 1.00 72.81 82 LEU A C 1
ATOM 718 O O . LEU A 1 82 ? 5.465 8.561 -3.075 1.00 72.81 82 LEU A O 1
ATOM 722 N N . GLY A 1 83 ? 7.426 9.147 -2.146 1.00 75.75 83 GLY A N 1
ATOM 723 C CA . GLY A 1 83 ? 7.162 8.603 -0.808 1.00 75.75 83 GLY A CA 1
ATOM 724 C C . GLY A 1 83 ? 7.623 7.158 -0.597 1.00 75.75 83 GLY A C 1
ATOM 725 O O . GLY A 1 83 ? 7.866 6.772 0.542 1.00 75.75 83 GLY A O 1
ATOM 726 N N . TYR A 1 84 ? 7.812 6.392 -1.676 1.00 82.06 84 TYR A N 1
ATOM 727 C CA . TYR A 1 84 ? 8.321 5.009 -1.640 1.00 82.06 84 TYR A CA 1
ATOM 728 C C . TYR A 1 84 ? 9.536 4.792 -2.546 1.00 82.06 84 TYR A C 1
ATOM 730 O O . TYR A 1 84 ? 10.023 3.669 -2.679 1.00 82.06 84 TYR A O 1
ATOM 738 N N . ASP A 1 85 ? 10.060 5.870 -3.132 1.00 83.44 85 ASP A N 1
ATOM 739 C CA . ASP A 1 85 ? 11.280 5.902 -3.930 1.00 83.44 85 ASP A CA 1
ATOM 740 C C . ASP A 1 85 ? 12.428 5.192 -3.207 1.00 83.44 85 ASP A C 1
ATOM 742 O O . ASP A 1 85 ? 13.013 4.241 -3.723 1.00 83.44 85 ASP A O 1
ATOM 746 N N . GLN A 1 86 ? 12.689 5.577 -1.961 1.00 85.62 86 GLN A N 1
ATOM 747 C CA . GLN A 1 86 ? 13.749 4.983 -1.149 1.00 85.62 86 GLN A CA 1
ATOM 748 C C . GLN A 1 86 ? 13.614 3.458 -0.984 1.00 85.62 86 GLN A C 1
ATOM 750 O O . GLN A 1 86 ? 14.624 2.758 -0.912 1.00 85.62 86 GLN A O 1
ATOM 755 N N . TYR A 1 87 ? 12.394 2.912 -0.984 1.00 89.81 87 TYR A N 1
ATOM 756 C CA . TYR A 1 87 ? 12.187 1.470 -0.865 1.00 89.81 87 TYR A CA 1
ATOM 757 C C . TYR A 1 87 ? 12.482 0.766 -2.184 1.00 89.81 87 TYR A C 1
ATOM 759 O O . TYR A 1 87 ? 13.259 -0.182 -2.202 1.00 89.81 87 TYR A O 1
ATOM 767 N N . ILE A 1 88 ? 11.964 1.289 -3.296 1.00 89.12 88 ILE A N 1
ATOM 768 C CA . ILE A 1 88 ? 12.239 0.768 -4.642 1.00 89.12 88 ILE A CA 1
ATOM 769 C C . ILE A 1 88 ? 13.747 0.702 -4.883 1.00 89.12 88 ILE A C 1
ATOM 771 O O . ILE A 1 88 ? 14.283 -0.349 -5.220 1.00 89.12 88 ILE A O 1
ATOM 775 N N . PHE A 1 89 ? 14.465 1.800 -4.645 1.00 88.25 89 PHE A N 1
ATOM 776 C CA . PHE A 1 89 ? 15.897 1.864 -4.948 1.00 88.25 89 PHE A CA 1
ATOM 777 C C . PHE A 1 89 ? 16.784 1.213 -3.874 1.00 88.25 89 PHE A C 1
ATOM 779 O O . PHE A 1 89 ? 17.978 0.991 -4.106 1.00 88.25 89 PHE A O 1
ATOM 786 N N . SER A 1 90 ? 16.217 0.809 -2.730 1.00 88.56 90 SER A N 1
ATOM 787 C CA . SER A 1 90 ? 16.915 -0.029 -1.744 1.00 88.56 90 SER A CA 1
ATOM 788 C C . SER A 1 90 ? 16.874 -1.528 -2.072 1.00 88.56 90 SER A C 1
ATOM 790 O O . SER A 1 90 ? 17.738 -2.248 -1.569 1.00 88.56 90 SER A O 1
ATOM 792 N N . LEU A 1 91 ? 16.062 -1.981 -3.039 1.00 91.12 91 LEU A N 1
ATOM 793 C CA . LEU A 1 91 ? 16.077 -3.365 -3.553 1.00 91.12 91 LEU A CA 1
ATOM 794 C C . LEU A 1 91 ? 17.456 -3.748 -4.117 1.00 91.12 91 LEU A C 1
ATOM 796 O O . LEU A 1 91 ? 17.978 -3.105 -5.034 1.00 91.12 91 LEU A O 1
ATOM 800 N N . LYS A 1 92 ? 18.098 -4.756 -3.526 1.00 90.75 92 LYS A N 1
ATOM 801 C CA . LYS A 1 92 ? 19.477 -5.195 -3.803 1.00 90.75 92 LYS A CA 1
ATOM 802 C C . LYS A 1 92 ? 19.666 -5.677 -5.243 1.00 90.75 92 LYS A C 1
ATOM 804 O O . LYS A 1 92 ? 20.736 -5.454 -5.806 1.00 90.75 92 LYS A O 1
ATOM 809 N N . ARG A 1 93 ? 18.639 -6.300 -5.831 1.00 92.31 93 ARG A N 1
ATOM 810 C CA . ARG A 1 93 ? 18.687 -6.904 -7.177 1.00 92.31 93 ARG A CA 1
ATOM 811 C C . ARG A 1 93 ? 18.094 -6.020 -8.277 1.00 92.31 93 ARG A C 1
ATOM 813 O O . ARG A 1 93 ? 17.910 -6.488 -9.398 1.00 92.31 93 ARG A O 1
ATOM 820 N N . LEU A 1 94 ? 17.806 -4.752 -7.975 1.00 93.12 94 LEU A N 1
ATOM 821 C CA . LEU A 1 94 ? 17.271 -3.784 -8.931 1.00 93.12 94 LEU A CA 1
ATOM 822 C C . LEU A 1 94 ? 18.378 -3.086 -9.734 1.00 93.12 94 LEU A C 1
ATOM 824 O O . LEU A 1 94 ? 19.287 -2.474 -9.171 1.00 93.12 94 LEU A O 1
ATOM 828 N N . LYS A 1 95 ? 18.225 -3.080 -11.060 1.00 92.38 95 LYS A N 1
ATOM 829 C CA . LYS A 1 95 ? 19.018 -2.297 -12.011 1.00 92.38 95 LYS A CA 1
ATOM 830 C C . LYS A 1 95 ? 18.119 -1.438 -12.892 1.00 92.38 95 LYS A C 1
ATOM 832 O O . LYS A 1 95 ? 17.243 -1.939 -13.582 1.00 92.38 95 LYS A O 1
ATOM 837 N N . ILE A 1 96 ? 18.378 -0.140 -12.930 1.00 91.62 96 ILE A N 1
ATOM 838 C CA . ILE A 1 96 ? 17.771 0.799 -13.872 1.00 91.62 96 ILE A CA 1
ATOM 839 C C . ILE A 1 96 ? 18.574 0.786 -15.177 1.00 91.62 96 ILE A C 1
ATOM 841 O O . ILE A 1 96 ? 19.765 1.107 -15.173 1.00 91.62 96 ILE A O 1
ATOM 845 N N . ILE A 1 97 ? 17.922 0.452 -16.292 1.00 90.75 97 ILE A N 1
ATOM 846 C CA . ILE A 1 97 ? 18.544 0.332 -17.620 1.00 90.75 97 ILE A CA 1
ATOM 847 C C . ILE A 1 97 ? 17.740 1.082 -18.686 1.00 90.75 97 ILE A C 1
ATOM 849 O O . ILE A 1 97 ? 16.517 1.174 -18.619 1.00 90.75 97 ILE A O 1
ATOM 853 N N . ARG A 1 98 ? 18.412 1.634 -19.702 1.00 87.69 98 ARG A N 1
ATOM 854 C CA . ARG A 1 98 ? 17.732 2.337 -20.811 1.00 87.69 98 ARG A CA 1
ATOM 855 C C . ARG A 1 98 ? 17.164 1.388 -21.856 1.00 87.69 98 ARG A C 1
ATOM 857 O O . ARG A 1 98 ? 16.095 1.644 -22.398 1.00 87.69 98 ARG A O 1
ATOM 864 N N . LYS A 1 99 ? 17.908 0.329 -22.152 1.00 83.19 99 LYS A N 1
ATOM 865 C CA . LYS A 1 99 ? 17.564 -0.699 -23.127 1.00 83.19 99 LYS A CA 1
ATOM 866 C C . LYS A 1 99 ? 17.912 -2.045 -22.519 1.00 83.19 99 LYS A C 1
ATOM 868 O O . LYS A 1 99 ? 18.907 -2.142 -21.802 1.00 83.19 99 LYS A O 1
ATOM 873 N N . VAL A 1 100 ? 17.096 -3.042 -22.819 1.00 82.69 100 VAL A N 1
ATOM 874 C CA . VAL A 1 100 ? 17.404 -4.439 -22.544 1.00 82.69 100 VAL A CA 1
ATOM 875 C C . VAL A 1 100 ? 17.694 -5.121 -23.873 1.00 82.69 100 VAL A C 1
ATOM 877 O O . VAL A 1 100 ? 17.021 -4.833 -24.864 1.00 82.69 100 VAL A O 1
ATOM 880 N N . SER A 1 101 ? 18.701 -5.987 -23.906 1.00 78.62 101 SER A N 1
ATOM 881 C CA . SER A 1 101 ? 18.857 -6.911 -25.026 1.00 78.62 101 SER A CA 1
ATOM 882 C C . SER A 1 101 ? 17.845 -8.039 -24.825 1.00 78.62 101 SER A C 1
ATOM 884 O O . SER A 1 101 ? 17.849 -8.638 -23.745 1.00 78.62 101 SER A O 1
ATOM 886 N N . PRO A 1 102 ? 16.957 -8.311 -25.794 1.00 70.81 102 PRO A N 1
ATOM 887 C CA . PRO A 1 102 ? 16.036 -9.439 -25.709 1.00 70.81 102 PRO A CA 1
ATOM 888 C C . PRO A 1 102 ? 16.802 -10.732 -25.449 1.00 70.81 102 PRO A C 1
ATOM 890 O O . PRO A 1 102 ? 17.856 -10.958 -26.041 1.00 70.81 102 PRO A O 1
ATOM 893 N N . SER A 1 103 ? 16.272 -11.563 -24.562 1.00 73.94 103 SER A N 1
ATOM 894 C CA . SER A 1 103 ? 16.799 -12.891 -24.265 1.00 73.94 103 SER A CA 1
ATOM 895 C C . SER A 1 103 ? 15.628 -13.819 -23.982 1.00 73.94 103 SER A C 1
ATOM 897 O O . SER A 1 103 ? 14.671 -13.424 -23.309 1.00 73.94 103 SER A O 1
ATOM 899 N N . THR A 1 104 ? 15.746 -15.072 -24.413 1.00 69.19 104 THR A N 1
ATOM 900 C CA . THR A 1 104 ? 14.775 -16.142 -24.144 1.00 69.19 104 THR A CA 1
ATOM 901 C C . THR A 1 104 ? 14.684 -16.527 -22.666 1.00 69.19 104 THR A C 1
ATOM 903 O O . THR A 1 104 ? 13.866 -17.363 -22.321 1.00 69.19 104 THR A O 1
ATOM 906 N N . SER A 1 105 ? 15.508 -15.934 -21.796 1.00 82.75 105 SER A N 1
ATOM 907 C CA . SER A 1 105 ? 15.538 -16.158 -20.342 1.00 82.75 105 SER A CA 1
ATOM 908 C C . SER A 1 105 ? 14.993 -14.975 -19.524 1.00 82.75 105 SER A C 1
ATOM 910 O O . SER A 1 105 ? 15.317 -14.819 -18.340 1.00 82.75 105 SER A O 1
ATOM 912 N N . LEU A 1 106 ? 14.312 -14.036 -20.184 1.00 89.25 106 LEU A N 1
ATOM 913 C CA . LEU A 1 106 ? 13.869 -12.776 -19.599 1.00 89.25 106 LEU A CA 1
ATOM 914 C C . LEU A 1 106 ? 12.348 -12.666 -19.682 1.00 89.25 106 LEU A C 1
ATOM 916 O O . LEU A 1 106 ? 11.773 -12.686 -20.769 1.00 89.25 106 LEU A O 1
ATOM 920 N N . THR A 1 107 ? 11.708 -12.488 -18.526 1.00 92.56 107 THR A N 1
ATOM 921 C CA . THR A 1 107 ? 10.291 -12.118 -18.454 1.00 92.56 107 THR A CA 1
ATOM 922 C C . THR A 1 107 ? 10.142 -10.616 -18.661 1.00 92.56 107 THR A C 1
ATOM 924 O O . THR A 1 107 ? 10.814 -9.822 -18.003 1.00 92.56 107 THR A O 1
ATOM 927 N N . TYR A 1 108 ? 9.239 -10.217 -19.544 1.00 92.06 108 TYR A N 1
ATOM 928 C CA . TYR A 1 108 ? 8.907 -8.829 -19.816 1.00 92.06 108 TYR A CA 1
ATOM 929 C C . TYR A 1 108 ? 7.577 -8.455 -19.170 1.00 92.06 108 TYR A C 1
ATOM 931 O O . TYR A 1 108 ? 6.565 -9.111 -19.406 1.00 92.06 108 TYR A O 1
ATOM 939 N N . VAL A 1 109 ? 7.575 -7.394 -18.367 1.00 92.44 109 VAL A N 1
ATOM 940 C CA . VAL A 1 109 ? 6.396 -6.899 -17.654 1.00 92.44 109 VAL A CA 1
ATOM 941 C C . VAL A 1 109 ? 6.117 -5.465 -18.084 1.00 92.44 109 VAL A C 1
ATOM 943 O O . VAL A 1 109 ? 7.008 -4.615 -18.017 1.00 92.44 109 VAL A O 1
ATOM 946 N N . TYR A 1 110 ? 4.889 -5.190 -18.507 1.00 90.81 110 TYR A N 1
ATOM 947 C CA . TYR A 1 110 ? 4.467 -3.878 -18.993 1.00 90.81 110 TYR A CA 1
ATOM 948 C C . TYR A 1 110 ? 3.051 -3.549 -18.543 1.00 90.81 110 TYR A C 1
ATOM 950 O O . TYR A 1 110 ? 2.284 -4.455 -18.248 1.00 90.81 110 TYR A O 1
ATOM 958 N N . ASP A 1 111 ? 2.708 -2.268 -18.487 1.00 88.06 111 ASP A N 1
ATOM 959 C CA . ASP A 1 111 ? 1.334 -1.806 -18.272 1.00 88.06 111 ASP A CA 1
ATOM 960 C C . ASP A 1 111 ? 0.667 -1.379 -19.588 1.00 88.06 111 ASP A C 1
ATOM 962 O O . ASP A 1 111 ? 1.298 -1.329 -20.647 1.00 88.06 111 ASP A O 1
ATOM 966 N N . GLU A 1 112 ? -0.629 -1.084 -19.524 1.00 81.44 112 GLU A N 1
ATOM 967 C CA . GLU A 1 112 ? -1.438 -0.664 -20.673 1.00 81.44 112 GLU A CA 1
ATOM 968 C C . GLU A 1 112 ? -0.862 0.578 -21.386 1.00 81.44 112 GLU A C 1
ATOM 970 O O . GLU A 1 112 ? -0.786 0.610 -22.615 1.00 81.44 112 GLU A O 1
ATOM 975 N N . GLU A 1 113 ? -0.356 1.570 -20.639 1.00 78.75 113 GLU A N 1
ATOM 976 C CA . GLU A 1 113 ? 0.277 2.763 -21.229 1.00 78.75 113 GLU A CA 1
ATOM 977 C C . GLU A 1 113 ? 1.533 2.402 -22.043 1.00 78.75 113 GLU A C 1
ATOM 979 O O . GLU A 1 113 ? 1.799 2.984 -23.104 1.00 78.75 113 GLU A O 1
ATOM 984 N N . ALA A 1 114 ? 2.296 1.416 -21.571 1.00 79.06 114 ALA A N 1
ATOM 985 C CA . ALA A 1 114 ? 3.495 0.920 -22.227 1.00 79.06 114 ALA A CA 1
ATOM 986 C C . ALA A 1 114 ? 3.212 -0.049 -23.391 1.00 79.06 114 ALA A C 1
ATOM 988 O O . ALA A 1 114 ? 4.094 -0.221 -24.240 1.00 79.06 114 ALA A O 1
ATOM 989 N N . GLN A 1 115 ? 2.016 -0.649 -23.476 1.00 78.69 115 GLN A N 1
ATOM 990 C CA . GLN A 1 115 ? 1.654 -1.637 -24.503 1.00 78.69 115 GLN A CA 1
ATOM 991 C C . GLN A 1 115 ? 1.784 -1.082 -25.924 1.00 78.69 115 GLN A C 1
ATOM 993 O O . GLN A 1 115 ? 2.341 -1.740 -26.797 1.00 78.69 115 GLN A O 1
ATOM 998 N N . SER A 1 116 ? 1.359 0.163 -26.155 1.00 70.19 116 SER A N 1
ATOM 999 C CA . SER A 1 116 ? 1.494 0.835 -27.462 1.00 70.19 116 SER A CA 1
ATOM 1000 C C . SER A 1 116 ? 2.948 1.004 -27.931 1.00 70.19 116 SER A C 1
ATOM 1002 O O . SER A 1 116 ? 3.213 1.254 -29.105 1.00 70.19 116 SER A O 1
ATOM 1004 N N . ARG A 1 117 ? 3.908 0.879 -27.008 1.00 71.12 117 ARG A N 1
ATOM 1005 C CA . ARG A 1 117 ? 5.355 0.992 -27.244 1.00 71.12 117 ARG A CA 1
ATOM 1006 C C . ARG A 1 117 ? 6.052 -0.357 -27.096 1.00 71.12 117 ARG A C 1
ATOM 1008 O O . ARG A 1 117 ? 7.285 -0.404 -27.046 1.00 71.12 117 ARG A O 1
ATOM 1015 N N . PHE A 1 118 ? 5.271 -1.431 -26.979 1.00 68.50 118 PHE A N 1
ATOM 1016 C CA . PHE A 1 118 ? 5.763 -2.791 -26.936 1.00 68.50 118 PHE A CA 1
ATOM 1017 C C . PHE A 1 118 ? 6.484 -3.076 -28.253 1.00 68.50 118 PHE A C 1
ATOM 1019 O O . PHE A 1 118 ? 5.884 -2.976 -29.325 1.00 68.50 118 PHE A O 1
ATOM 1026 N N . PRO A 1 119 ? 7.773 -3.427 -28.231 1.00 63.91 119 PRO A N 1
ATOM 1027 C CA . PRO A 1 119 ? 8.443 -3.796 -29.456 1.00 63.91 119 PRO A CA 1
ATOM 1028 C C . PRO A 1 119 ? 8.020 -5.236 -29.760 1.00 63.91 119 PRO A C 1
ATOM 1030 O O . PRO A 1 119 ? 8.565 -6.183 -29.202 1.00 63.91 119 PRO A O 1
ATOM 1033 N N . HIS A 1 120 ? 7.025 -5.389 -30.640 1.00 59.16 120 HIS A N 1
ATOM 1034 C CA . HIS A 1 120 ? 6.450 -6.681 -31.055 1.00 59.16 120 HIS A CA 1
ATOM 1035 C C . HIS A 1 120 ? 7.487 -7.685 -31.604 1.00 59.16 120 HIS A C 1
ATOM 1037 O O . HIS A 1 120 ? 7.179 -8.859 -31.759 1.00 59.16 120 HIS A O 1
ATOM 1043 N N . ALA A 1 121 ? 8.719 -7.236 -31.865 1.00 56.28 121 ALA A N 1
ATOM 1044 C CA . ALA A 1 121 ? 9.818 -8.007 -32.435 1.00 56.28 121 ALA A CA 1
ATOM 1045 C C . ALA A 1 121 ? 10.837 -8.561 -31.409 1.00 56.28 121 ALA A C 1
ATOM 1047 O O . ALA A 1 121 ? 11.921 -8.980 -31.814 1.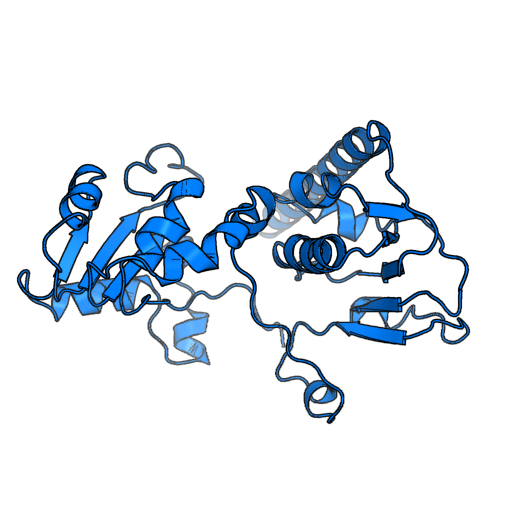00 56.28 121 ALA A O 1
ATOM 1048 N N . LEU A 1 122 ? 10.570 -8.526 -30.094 1.00 70.00 122 LEU A N 1
ATOM 1049 C CA . LEU A 1 122 ? 11.522 -9.035 -29.090 1.00 70.00 122 LEU A CA 1
ATOM 1050 C C . LEU A 1 122 ? 11.172 -10.447 -28.603 1.00 70.00 122 LEU A C 1
ATOM 1052 O O . LEU A 1 122 ? 10.070 -10.702 -28.124 1.00 70.00 122 LEU A O 1
ATOM 1056 N N . ASN A 1 123 ? 12.166 -11.337 -28.647 1.00 80.12 123 ASN A N 1
ATOM 1057 C CA . ASN A 1 123 ? 12.088 -12.711 -28.146 1.00 80.12 123 ASN A CA 1
ATOM 1058 C C . ASN A 1 123 ? 12.277 -12.751 -26.620 1.00 80.12 123 ASN A C 1
ATOM 1060 O O . ASN A 1 123 ? 13.368 -13.053 -26.134 1.00 80.12 123 ASN A O 1
ATOM 1064 N N . PHE A 1 124 ? 11.236 -12.402 -25.866 1.00 86.69 124 PHE A N 1
ATOM 1065 C CA . PHE A 1 124 ? 11.180 -12.634 -24.418 1.00 86.69 124 PHE A CA 1
ATOM 1066 C C . PHE A 1 124 ? 10.644 -14.035 -24.107 1.00 86.69 124 PHE A C 1
ATOM 1068 O O . PHE A 1 124 ? 9.853 -14.579 -24.872 1.00 86.69 124 PHE A O 1
ATOM 1075 N N . GLU A 1 125 ? 11.032 -14.594 -22.957 1.00 87.69 125 GLU A N 1
ATOM 1076 C CA . GLU A 1 125 ? 10.518 -15.888 -22.473 1.00 87.69 125 GLU A CA 1
ATOM 1077 C C . GLU A 1 125 ? 9.007 -15.832 -22.229 1.00 87.69 125 GLU A C 1
ATOM 1079 O O . GLU A 1 125 ? 8.254 -16.739 -22.573 1.00 87.69 125 GLU A O 1
ATOM 1084 N N . LYS A 1 126 ? 8.572 -14.735 -21.603 1.00 89.38 126 LYS A N 1
ATOM 1085 C CA . LYS A 1 126 ? 7.187 -14.491 -21.222 1.00 89.38 126 LYS A CA 1
ATOM 1086 C C . LYS A 1 126 ? 6.902 -13.001 -21.266 1.00 89.38 126 LYS A C 1
ATOM 1088 O O . LYS A 1 126 ? 7.718 -12.203 -20.807 1.00 89.38 126 LYS A O 1
ATOM 1093 N N . ASN A 1 127 ? 5.719 -12.650 -21.751 1.00 88.38 127 ASN A N 1
ATOM 1094 C CA . ASN A 1 127 ? 5.194 -11.291 -21.727 1.00 88.38 127 ASN A CA 1
ATOM 1095 C C . ASN A 1 127 ? 4.027 -11.232 -20.741 1.00 88.38 127 ASN A C 1
ATOM 1097 O O . ASN A 1 127 ? 3.121 -12.058 -20.806 1.00 88.38 127 ASN A O 1
ATOM 1101 N N . VAL A 1 128 ? 4.063 -10.279 -19.815 1.00 89.88 128 VAL A N 1
ATOM 1102 C CA . VAL A 1 128 ? 3.049 -10.096 -18.774 1.00 89.88 128 VAL A CA 1
ATOM 1103 C C . VAL A 1 128 ? 2.533 -8.667 -18.849 1.00 89.88 128 VAL A C 1
ATOM 1105 O O . VAL A 1 128 ? 3.263 -7.724 -18.542 1.00 89.88 128 VAL A O 1
ATOM 1108 N N . ALA A 1 129 ? 1.276 -8.524 -19.254 1.00 88.50 129 ALA A N 1
ATOM 1109 C CA . ALA A 1 129 ? 0.558 -7.264 -19.164 1.00 88.50 129 ALA A CA 1
ATOM 1110 C C . ALA A 1 129 ? 0.031 -7.074 -17.734 1.00 88.50 129 ALA A C 1
ATOM 1112 O O . ALA A 1 129 ? -0.569 -7.980 -17.156 1.00 88.50 129 ALA A O 1
ATOM 1113 N N . LEU A 1 130 ? 0.257 -5.897 -17.163 1.00 88.25 130 LEU A N 1
ATOM 1114 C CA . LEU A 1 130 ? -0.303 -5.463 -15.894 1.00 88.25 130 LEU A CA 1
ATOM 1115 C C . LEU A 1 130 ? -1.499 -4.558 -16.166 1.00 88.25 130 LEU A C 1
ATOM 1117 O O . LEU A 1 130 ? -1.379 -3.538 -16.843 1.00 88.25 130 LEU A O 1
ATOM 1121 N N . SER A 1 131 ? -2.633 -4.910 -15.571 1.00 84.88 131 SER A N 1
ATOM 1122 C CA . SER A 1 131 ? -3.823 -4.069 -15.520 1.00 84.88 131 SER A CA 1
ATOM 1123 C C . SER A 1 131 ? -4.133 -3.740 -14.064 1.00 84.88 131 SER A C 1
ATOM 1125 O O . SER A 1 131 ? -4.110 -4.615 -13.197 1.00 84.88 131 SER A O 1
ATOM 1127 N N . LEU A 1 132 ? -4.429 -2.468 -13.789 1.00 80.94 132 LEU A N 1
ATOM 1128 C CA . LEU A 1 132 ? -5.009 -2.046 -12.510 1.00 80.94 132 LEU A CA 1
ATOM 1129 C C . LEU A 1 132 ? -6.534 -2.215 -12.485 1.00 80.94 132 LEU A C 1
ATOM 1131 O O . LEU A 1 132 ? -7.144 -2.116 -11.421 1.00 80.94 132 LEU A O 1
ATOM 1135 N N . ASN A 1 133 ? -7.149 -2.461 -13.643 1.00 81.38 133 ASN A N 1
ATOM 1136 C CA . ASN A 1 133 ? -8.574 -2.700 -13.768 1.00 81.38 133 ASN A CA 1
ATOM 1137 C C . ASN A 1 133 ? -8.843 -4.207 -13.769 1.00 81.38 133 ASN A C 1
ATOM 1139 O O . ASN A 1 133 ? -8.805 -4.855 -14.808 1.00 81.38 133 ASN A O 1
ATOM 1143 N N . VAL A 1 134 ? -9.153 -4.759 -12.595 1.00 78.19 134 VAL A N 1
ATOM 1144 C CA . VAL A 1 134 ? -9.535 -6.177 -12.448 1.00 78.19 134 VAL A CA 1
ATOM 1145 C C . VAL A 1 134 ? -10.885 -6.512 -13.092 1.00 78.19 134 VAL A C 1
ATOM 1147 O O . VAL A 1 134 ? -11.247 -7.679 -13.172 1.00 78.19 134 VAL A O 1
ATOM 1150 N N . PHE A 1 135 ? -11.631 -5.499 -13.540 1.00 79.31 135 PHE A N 1
ATOM 1151 C CA . PHE A 1 135 ? -12.908 -5.647 -14.233 1.00 79.31 135 PHE A CA 1
ATOM 1152 C C . PHE A 1 135 ? -12.796 -5.405 -15.746 1.00 79.31 135 PHE A C 1
ATOM 1154 O O . PHE A 1 135 ? -13.824 -5.364 -16.421 1.00 79.31 135 PHE A O 1
ATOM 1161 N N . SER A 1 136 ? -11.591 -5.197 -16.299 1.00 75.75 136 SER A N 1
ATOM 1162 C CA . SER A 1 136 ? -11.446 -5.044 -17.750 1.00 75.75 136 SER A CA 1
ATOM 1163 C C . SER A 1 136 ? -11.782 -6.353 -18.463 1.00 75.75 136 SER A C 1
ATOM 1165 O O . SER A 1 136 ? -11.546 -7.441 -17.941 1.00 75.75 136 SER A O 1
ATOM 1167 N N . SER A 1 137 ? -12.298 -6.257 -19.689 1.00 68.31 137 SER A N 1
ATOM 1168 C CA . SER A 1 137 ? -12.595 -7.428 -20.526 1.00 68.31 137 SER A CA 1
ATOM 1169 C C . SER A 1 137 ? -11.373 -8.325 -20.744 1.00 68.31 137 SER A C 1
ATOM 1171 O O . SER A 1 137 ? -11.516 -9.537 -20.806 1.00 68.31 137 SER A O 1
ATOM 1173 N N . SER A 1 138 ? -10.164 -7.757 -20.749 1.00 66.81 138 SER A N 1
ATOM 1174 C CA . SER A 1 138 ? -8.894 -8.496 -20.822 1.00 66.81 138 SER A CA 1
ATOM 1175 C C . SER A 1 138 ? -8.595 -9.396 -19.615 1.00 66.81 138 SER A C 1
ATOM 1177 O O . SER A 1 138 ? -7.719 -10.249 -19.697 1.00 66.81 138 SER A O 1
ATOM 1179 N N . VAL A 1 139 ? -9.291 -9.217 -18.486 1.00 66.12 139 VAL A N 1
ATOM 1180 C CA . VAL A 1 139 ? -9.182 -10.088 -17.300 1.00 66.12 139 VAL A CA 1
ATOM 1181 C C . VAL A 1 139 ? -10.142 -11.280 -17.391 1.00 66.12 139 VAL A C 1
ATOM 1183 O O . VAL A 1 139 ? -9.981 -12.243 -16.650 1.00 66.12 139 VAL A O 1
ATOM 1186 N N . GLN A 1 140 ? -11.118 -11.246 -18.305 1.00 64.75 140 GLN A N 1
ATOM 1187 C CA . GLN A 1 140 ? -12.047 -12.358 -18.534 1.00 64.75 140 GLN A CA 1
ATOM 1188 C C . GLN A 1 140 ? -11.432 -13.493 -19.371 1.00 64.75 140 GLN A C 1
ATOM 1190 O O . GLN A 1 140 ? -12.071 -14.528 -19.533 1.00 64.75 140 GLN A O 1
ATOM 1195 N N . ASP A 1 141 ? -10.203 -13.323 -19.867 1.00 67.75 141 ASP A N 1
ATOM 1196 C CA . ASP A 1 141 ? -9.437 -14.399 -20.491 1.00 67.75 141 ASP A CA 1
ATOM 1197 C C . ASP A 1 141 ? -8.919 -15.384 -19.426 1.00 67.75 141 ASP A C 1
ATOM 1199 O O . ASP A 1 141 ? -8.348 -14.972 -18.413 1.00 67.75 141 ASP A O 1
ATOM 1203 N N . ASP A 1 142 ? -9.003 -16.692 -19.698 1.00 68.69 142 ASP A N 1
ATOM 1204 C CA . ASP A 1 142 ? -8.565 -17.790 -18.805 1.00 68.69 142 ASP A CA 1
ATOM 1205 C C . ASP A 1 142 ? -7.073 -17.739 -18.398 1.00 68.69 142 ASP A C 1
ATOM 1207 O O . ASP A 1 142 ? -6.603 -18.533 -17.581 1.00 68.69 142 ASP A O 1
ATOM 1211 N N . GLN A 1 143 ? -6.294 -16.819 -18.972 1.00 78.94 143 GLN A N 1
ATOM 1212 C CA . GLN A 1 143 ? -4.871 -16.630 -18.682 1.00 78.94 143 GLN A CA 1
ATOM 1213 C C . GLN A 1 143 ? -4.581 -15.488 -17.697 1.00 78.94 143 GLN A C 1
ATOM 1215 O O . GLN A 1 143 ? -3.423 -15.300 -17.303 1.00 78.94 143 GLN A O 1
ATOM 1220 N N . ALA A 1 144 ? -5.592 -14.714 -17.296 1.00 83.12 144 ALA A N 1
ATOM 1221 C CA . ALA A 1 144 ? -5.411 -13.624 -16.352 1.00 83.12 144 ALA A CA 1
ATOM 1222 C C . ALA A 1 144 ? -5.138 -14.157 -14.935 1.00 83.12 144 ALA A C 1
ATOM 1224 O O . ALA A 1 144 ? -5.854 -15.003 -14.404 1.00 83.12 144 ALA A O 1
ATOM 1225 N N . LEU A 1 145 ? -4.097 -13.626 -14.288 1.00 86.00 145 LEU A N 1
ATOM 1226 C CA . LEU A 1 145 ? -3.784 -13.923 -12.891 1.00 86.00 145 LEU A CA 1
ATOM 1227 C C . LEU A 1 145 ? -4.092 -12.704 -12.028 1.00 86.00 145 LEU A C 1
ATOM 1229 O O . LEU A 1 145 ? -3.503 -11.637 -12.206 1.00 86.00 145 LEU A O 1
ATOM 1233 N N . ILE A 1 146 ? -4.980 -12.880 -11.050 1.00 84.75 146 ILE A N 1
ATOM 1234 C CA . ILE A 1 146 ? -5.269 -11.845 -10.058 1.00 84.75 146 ILE A CA 1
ATOM 1235 C C . ILE A 1 146 ? -4.178 -11.885 -8.990 1.00 84.75 146 ILE A C 1
ATOM 1237 O O . ILE A 1 146 ? -4.067 -12.838 -8.218 1.00 84.75 146 ILE A O 1
ATOM 1241 N N . VAL A 1 147 ? -3.373 -10.825 -8.929 1.00 82.88 147 VAL A N 1
ATOM 1242 C CA . VAL A 1 147 ? -2.404 -10.643 -7.846 1.00 82.88 147 VAL A CA 1
ATOM 1243 C C . VAL A 1 147 ? -3.157 -10.113 -6.623 1.00 82.88 147 VAL A C 1
ATOM 1245 O O . VAL A 1 147 ? -3.779 -9.051 -6.717 1.00 82.88 147 VAL A O 1
ATOM 1248 N N . PRO A 1 148 ? -3.127 -10.813 -5.473 1.00 78.69 148 PRO A N 1
ATOM 1249 C CA . PRO A 1 148 ? -3.806 -10.337 -4.280 1.00 78.69 148 PRO A CA 1
ATOM 1250 C C . PRO A 1 148 ? -3.217 -9.002 -3.831 1.00 78.69 148 PRO A C 1
ATOM 1252 O O . PRO A 1 148 ? -2.022 -8.730 -3.984 1.00 78.69 148 PRO A O 1
ATOM 1255 N N . PHE A 1 149 ? -4.068 -8.169 -3.244 1.00 78.38 149 PHE A N 1
ATOM 1256 C CA . PHE A 1 149 ? -3.657 -6.869 -2.745 1.00 78.38 149 PHE A CA 1
ATOM 1257 C C . PHE A 1 149 ? -2.611 -7.035 -1.636 1.00 78.38 149 PHE A C 1
ATOM 1259 O O . PHE A 1 149 ? -2.877 -7.636 -0.593 1.00 78.38 149 PHE A O 1
ATOM 1266 N N . GLY A 1 150 ? -1.406 -6.519 -1.873 1.00 86.94 150 GLY A N 1
ATOM 1267 C CA . GLY A 1 150 ? -0.326 -6.591 -0.898 1.00 86.94 150 GLY A CA 1
ATOM 1268 C C . GLY A 1 150 ? -0.582 -5.721 0.333 1.00 86.94 150 GLY A C 1
ATOM 1269 O O . GLY A 1 150 ? -1.394 -4.794 0.327 1.00 86.94 150 GLY A O 1
ATOM 1270 N N . MET A 1 151 ? 0.162 -5.993 1.404 1.00 89.88 151 MET A N 1
ATOM 1271 C CA . MET A 1 151 ? 0.190 -5.114 2.572 1.00 89.88 151 MET A CA 1
ATOM 1272 C C . MET A 1 151 ? 0.809 -3.750 2.225 1.00 89.88 151 MET A C 1
ATOM 1274 O O . MET A 1 151 ? 1.371 -3.533 1.151 1.00 89.88 151 MET A O 1
ATOM 1278 N N . HIS A 1 152 ? 0.747 -2.806 3.162 1.00 89.50 152 HIS A N 1
ATOM 1279 C CA . HIS A 1 152 ? 1.428 -1.523 3.008 1.00 89.50 152 HIS A CA 1
ATOM 1280 C C . HIS A 1 152 ? 2.939 -1.719 2.724 1.00 89.50 152 HIS A C 1
ATOM 1282 O O . HIS A 1 152 ? 3.552 -2.550 3.396 1.00 89.50 152 HIS A O 1
ATOM 1288 N N . PRO A 1 153 ? 3.575 -0.939 1.820 1.00 90.75 153 PRO A N 1
ATOM 1289 C CA . PRO A 1 153 ? 5.001 -1.057 1.478 1.00 90.75 153 PRO A CA 1
ATOM 1290 C C . PRO A 1 153 ? 5.946 -1.218 2.669 1.00 90.75 153 PRO A C 1
ATOM 1292 O O . PRO A 1 153 ? 6.830 -2.070 2.648 1.00 90.75 153 PRO A O 1
ATOM 1295 N N . ASN A 1 154 ? 5.727 -0.448 3.738 1.00 91.62 154 ASN A N 1
ATOM 1296 C CA . ASN A 1 154 ? 6.558 -0.526 4.940 1.00 91.62 154 ASN A CA 1
ATOM 1297 C C . ASN A 1 154 ? 6.625 -1.944 5.541 1.00 91.62 154 ASN A C 1
ATOM 1299 O O . ASN A 1 154 ? 7.661 -2.303 6.085 1.00 91.62 154 ASN A O 1
ATOM 1303 N N . MET A 1 155 ? 5.570 -2.761 5.413 1.00 93.56 155 MET A N 1
ATOM 1304 C CA . MET A 1 155 ? 5.553 -4.141 5.926 1.00 93.56 155 MET A CA 1
ATOM 1305 C C . MET A 1 155 ? 6.555 -5.043 5.198 1.00 93.56 155 MET A C 1
ATOM 1307 O O . MET A 1 155 ? 7.096 -5.986 5.774 1.00 93.56 155 MET A O 1
ATOM 1311 N N . TYR A 1 156 ? 6.811 -4.760 3.921 1.00 93.25 156 TYR A N 1
ATOM 1312 C CA . TYR A 1 156 ? 7.807 -5.482 3.136 1.00 93.25 156 TYR A CA 1
ATOM 1313 C C . TYR A 1 156 ? 9.204 -4.916 3.355 1.00 93.25 156 TYR A C 1
ATOM 1315 O O . TYR A 1 156 ? 10.137 -5.690 3.538 1.00 93.25 156 TYR A O 1
ATOM 1323 N N . HIS A 1 157 ? 9.329 -3.589 3.414 1.00 92.50 157 HIS A N 1
ATOM 1324 C CA . HIS A 1 157 ? 10.615 -2.925 3.622 1.00 92.50 157 HIS A CA 1
ATOM 1325 C C . HIS A 1 157 ? 11.246 -3.254 4.976 1.00 92.50 157 HIS A C 1
ATOM 1327 O O . HIS A 1 157 ? 12.439 -3.523 5.046 1.00 92.50 157 HIS A O 1
ATOM 1333 N N . LEU A 1 158 ? 10.434 -3.281 6.034 1.00 93.38 158 LEU A N 1
ATOM 1334 C CA . LEU A 1 158 ? 10.852 -3.667 7.384 1.00 93.38 158 LEU A CA 1
ATOM 1335 C C . LEU A 1 158 ? 10.842 -5.189 7.595 1.00 93.38 158 LEU A C 1
ATOM 1337 O O . LEU A 1 158 ? 10.999 -5.656 8.714 1.00 93.38 158 LEU A O 1
ATOM 1341 N N . GLU A 1 159 ? 10.594 -5.963 6.536 1.00 94.31 159 GLU A N 1
ATOM 1342 C CA . GLU A 1 159 ? 10.535 -7.426 6.557 1.00 94.31 159 GLU A CA 1
ATOM 1343 C C . GLU A 1 159 ? 9.531 -8.048 7.552 1.00 94.31 159 GLU A C 1
ATOM 1345 O O . GLU A 1 159 ? 9.572 -9.249 7.806 1.00 94.31 159 GLU A O 1
ATOM 1350 N N . LEU A 1 160 ? 8.557 -7.277 8.049 1.00 95.31 160 LEU A N 1
ATOM 1351 C CA . LEU A 1 160 ? 7.573 -7.722 9.050 1.00 95.31 160 LEU A CA 1
ATOM 1352 C C . LEU A 1 160 ? 6.707 -8.895 8.563 1.00 95.31 160 LEU A C 1
ATOM 1354 O O . LEU A 1 160 ? 6.230 -9.702 9.358 1.00 95.31 160 LEU A O 1
ATOM 1358 N N . HIS A 1 161 ? 6.535 -9.025 7.247 1.00 93.31 161 HIS A N 1
ATOM 1359 C CA . HIS A 1 161 ? 5.852 -10.157 6.616 1.00 93.31 161 HIS A CA 1
ATOM 1360 C C . HIS A 1 161 ? 6.512 -11.521 6.900 1.00 93.31 161 HIS A C 1
ATOM 1362 O O . HIS A 1 161 ? 5.838 -12.546 6.806 1.00 93.31 161 HIS A O 1
ATOM 1368 N N . LYS A 1 162 ? 7.800 -11.565 7.270 1.00 94.69 162 LYS A N 1
ATOM 1369 C CA . LYS A 1 162 ? 8.486 -12.819 7.626 1.00 94.69 162 LYS A CA 1
ATOM 1370 C C . LYS A 1 162 ? 7.942 -13.440 8.915 1.00 94.69 162 LYS A C 1
ATOM 1372 O O . LYS A 1 162 ? 7.975 -14.657 9.063 1.00 94.69 162 LYS A O 1
ATOM 1377 N N . ASN A 1 163 ? 7.351 -12.629 9.792 1.00 95.62 163 ASN A N 1
ATOM 1378 C CA . ASN A 1 163 ? 6.829 -13.076 11.084 1.00 95.62 163 ASN A CA 1
ATOM 1379 C C . ASN A 1 163 ? 5.367 -13.551 11.001 1.00 95.62 163 ASN A C 1
ATOM 1381 O O . ASN A 1 163 ? 4.774 -13.914 12.012 1.00 95.62 163 ASN A O 1
ATOM 1385 N N . LEU A 1 164 ? 4.751 -13.573 9.809 1.00 94.19 164 LEU A N 1
ATOM 1386 C CA . LEU A 1 164 ? 3.328 -13.905 9.659 1.00 94.19 164 LEU A CA 1
ATOM 1387 C C . LEU A 1 164 ? 2.962 -15.298 10.187 1.00 94.19 164 LEU A C 1
ATOM 1389 O O . LEU A 1 164 ? 1.850 -15.471 10.677 1.00 94.19 164 LEU A O 1
ATOM 1393 N N . SER A 1 165 ? 3.864 -16.279 10.085 1.00 95.56 165 SER A N 1
ATOM 1394 C CA . SER A 1 165 ? 3.617 -17.629 10.610 1.00 95.56 165 SER A CA 1
ATOM 1395 C C . SER A 1 165 ? 3.433 -17.611 12.131 1.00 95.56 165 SER A C 1
ATOM 1397 O O . SER A 1 165 ? 2.449 -18.136 12.643 1.00 95.56 165 SER A O 1
ATOM 1399 N N . GLU A 1 166 ? 4.327 -16.924 12.844 1.00 96.50 166 GLU A N 1
ATOM 1400 C CA . GLU A 1 166 ? 4.248 -16.751 14.297 1.00 96.50 166 GLU A CA 1
ATOM 1401 C C . GLU A 1 166 ? 3.001 -15.954 14.696 1.00 96.50 166 GLU A C 1
ATOM 1403 O O . GLU A 1 166 ? 2.220 -16.393 15.538 1.00 96.50 166 GLU A O 1
ATOM 1408 N N . LEU A 1 167 ? 2.760 -14.823 14.025 1.00 95.38 167 LEU A N 1
ATOM 1409 C CA . LEU A 1 167 ? 1.617 -13.950 14.297 1.00 95.38 167 LEU A CA 1
ATOM 1410 C C . LEU A 1 167 ? 0.274 -14.677 14.129 1.00 95.38 167 LEU A C 1
ATOM 1412 O O . LEU A 1 167 ? -0.643 -14.505 14.930 1.00 95.38 167 LEU A O 1
ATOM 1416 N N . ARG A 1 168 ? 0.148 -15.555 13.128 1.00 94.56 168 ARG A N 1
ATOM 1417 C CA . ARG A 1 168 ? -1.073 -16.354 12.922 1.00 94.56 168 ARG A CA 1
ATOM 1418 C C . ARG A 1 168 ? -1.393 -17.269 14.102 1.00 94.56 168 ARG A C 1
ATOM 1420 O O . ARG A 1 168 ? -2.578 -17.473 14.366 1.00 94.56 168 ARG A O 1
ATOM 1427 N N . ASN A 1 169 ? -0.377 -17.742 14.821 1.00 95.06 169 ASN A N 1
ATOM 1428 C CA . ASN A 1 169 ? -0.518 -18.629 15.978 1.00 95.06 169 ASN A CA 1
ATOM 1429 C C . ASN A 1 169 ? -0.737 -17.880 17.301 1.00 95.06 169 ASN A C 1
ATOM 1431 O O . ASN A 1 169 ? -0.904 -18.517 18.340 1.00 95.06 169 ASN A O 1
ATOM 1435 N N . GLN A 1 170 ? -0.740 -16.544 17.295 1.00 92.50 170 GLN A N 1
ATOM 1436 C CA . GLN A 1 170 ? -0.987 -15.779 18.511 1.00 92.50 170 GLN A CA 1
ATOM 1437 C C . GLN A 1 170 ? -2.400 -15.990 19.054 1.00 92.50 170 GLN A C 1
ATOM 1439 O O . GLN A 1 170 ? -3.369 -16.154 18.312 1.00 92.50 170 GLN A O 1
ATOM 1444 N N . VAL A 1 171 ? -2.521 -15.919 20.379 1.00 92.12 171 VAL A N 1
ATOM 1445 C CA . VAL A 1 171 ? -3.816 -15.951 21.061 1.00 92.12 171 VAL A CA 1
ATOM 1446 C C . VAL A 1 171 ? -4.611 -14.706 20.674 1.00 92.12 171 VAL A C 1
ATOM 1448 O O . VAL A 1 171 ? -4.146 -13.575 20.862 1.00 92.12 171 VAL A O 1
ATOM 1451 N N . ARG A 1 172 ? -5.824 -14.914 20.157 1.00 93.06 172 ARG A N 1
ATOM 1452 C CA . ARG A 1 172 ? -6.765 -13.833 19.859 1.00 93.06 172 ARG A CA 1
ATOM 1453 C C . ARG A 1 172 ? -7.217 -13.171 21.159 1.00 93.06 172 ARG A C 1
ATOM 1455 O O . ARG A 1 172 ? -7.421 -13.837 22.173 1.00 93.06 172 ARG A O 1
ATOM 1462 N N . LYS A 1 173 ? -7.321 -11.845 21.139 1.00 92.44 173 LYS A N 1
ATOM 1463 C CA . LYS A 1 173 ? -7.666 -10.988 22.283 1.00 92.44 173 LYS A CA 1
ATOM 1464 C C . LYS A 1 173 ? -8.858 -10.087 22.017 1.00 92.44 173 LYS A C 1
ATOM 1466 O O . LYS A 1 173 ? -9.364 -9.510 22.968 1.00 92.44 173 LYS A O 1
ATOM 1471 N N . MET A 1 174 ? -9.298 -9.945 20.772 1.00 92.06 174 MET A N 1
ATOM 1472 C CA . MET A 1 174 ? -10.453 -9.120 20.439 1.00 92.06 174 MET A CA 1
ATOM 1473 C C . MET A 1 174 ? -11.275 -9.724 19.308 1.00 92.06 174 MET A C 1
ATOM 1475 O O . MET A 1 174 ? -10.723 -10.353 18.405 1.00 92.06 174 MET A O 1
ATOM 1479 N N . ARG A 1 175 ? -12.591 -9.497 19.335 1.00 95.00 175 ARG A N 1
ATOM 1480 C CA . ARG A 1 175 ? -13.495 -10.018 18.304 1.00 95.00 175 ARG A CA 1
ATOM 1481 C C . ARG A 1 175 ? -13.316 -9.289 16.978 1.00 95.00 175 ARG A C 1
ATOM 1483 O O . ARG A 1 175 ? -13.080 -9.911 15.948 1.00 95.00 175 ARG A O 1
ATOM 1490 N N . ILE A 1 176 ? -13.428 -7.965 16.992 1.00 95.88 176 ILE A N 1
ATOM 1491 C CA . ILE A 1 176 ? -13.300 -7.142 15.787 1.00 95.88 176 ILE A CA 1
ATOM 1492 C C . ILE A 1 176 ? -12.327 -6.011 16.078 1.00 95.88 176 ILE A C 1
ATOM 1494 O O . ILE A 1 176 ? -12.478 -5.309 17.073 1.00 95.88 176 ILE A O 1
ATOM 1498 N N . PHE A 1 177 ? -11.345 -5.817 15.203 1.00 95.12 177 PHE A N 1
ATOM 1499 C CA . PHE A 1 177 ? -10.360 -4.752 15.328 1.00 95.12 177 PHE A CA 1
ATOM 1500 C C . PHE A 1 177 ? -10.449 -3.768 14.166 1.00 95.12 177 PHE A C 1
ATOM 1502 O O . PHE A 1 177 ? -10.337 -4.153 13.000 1.00 95.12 177 PHE A O 1
ATOM 1509 N N . PHE A 1 178 ? -10.576 -2.484 14.482 1.00 94.56 178 PHE A N 1
ATOM 1510 C CA . PHE A 1 178 ? -10.377 -1.385 13.550 1.00 94.56 178 PHE A CA 1
ATOM 1511 C C . PHE A 1 178 ? -9.206 -0.525 14.011 1.00 94.56 178 PHE A C 1
ATOM 1513 O O . PHE A 1 178 ? -9.116 -0.142 15.176 1.00 94.56 178 PHE A O 1
ATOM 1520 N N . SER A 1 179 ? -8.356 -0.124 13.069 1.00 92.62 179 SER A N 1
ATOM 1521 C CA . SER A 1 179 ? -7.516 1.045 13.278 1.00 92.62 179 SER A CA 1
ATOM 1522 C C . SER A 1 179 ? -7.326 1.825 11.990 1.00 92.62 179 SER A C 1
ATOM 1524 O O . SER A 1 179 ? -7.053 1.258 10.931 1.00 92.62 179 SER A O 1
ATOM 1526 N N . GLY A 1 180 ? -7.469 3.144 12.055 1.00 90.62 180 GLY A N 1
ATOM 1527 C CA . GLY A 1 180 ? -7.375 3.947 10.849 1.00 90.62 180 GLY A CA 1
ATOM 1528 C C . GLY A 1 180 ? -7.487 5.442 11.074 1.00 90.62 180 GLY A C 1
ATOM 1529 O O . GLY A 1 180 ? -8.022 5.909 12.075 1.00 90.62 180 GLY A O 1
ATOM 1530 N N . ASN A 1 181 ? -6.988 6.175 10.077 1.00 89.25 181 ASN A N 1
ATOM 1531 C CA . ASN A 1 181 ? -7.111 7.623 10.009 1.00 89.25 181 ASN A CA 1
ATOM 1532 C C . ASN A 1 181 ? -8.583 8.028 9.808 1.00 89.25 181 ASN A C 1
ATOM 1534 O O . ASN A 1 181 ? -9.221 7.488 8.893 1.00 89.25 181 ASN A O 1
ATOM 1538 N N . LEU A 1 182 ? -9.066 8.990 10.597 1.00 88.44 182 LEU A N 1
ATOM 1539 C CA . LEU A 1 182 ? -10.397 9.605 10.498 1.00 88.44 182 LEU A CA 1
ATOM 1540 C C . LEU A 1 182 ? -10.379 11.055 9.976 1.00 88.44 182 LEU A C 1
ATOM 1542 O O . LEU A 1 182 ? -11.354 11.787 10.123 1.00 88.44 182 LEU A O 1
ATOM 1546 N N . TYR A 1 183 ? -9.292 11.485 9.334 1.00 88.88 183 TYR A N 1
ATOM 1547 C CA . TYR A 1 183 ? -9.219 12.799 8.691 1.00 88.88 183 TYR A CA 1
ATOM 1548 C C . TYR A 1 183 ? -10.271 12.947 7.578 1.00 88.88 183 TYR A C 1
ATOM 1550 O O . TYR A 1 183 ? -10.129 12.349 6.508 1.00 88.88 183 TYR A O 1
ATOM 1558 N N . ARG A 1 184 ? -11.332 13.724 7.837 1.00 87.44 184 ARG A N 1
ATOM 1559 C CA . ARG A 1 184 ? -12.544 13.796 7.003 1.00 87.44 184 ARG A CA 1
ATOM 1560 C C . ARG A 1 184 ? -12.227 14.090 5.545 1.00 87.44 184 ARG A C 1
ATOM 1562 O O . ARG A 1 184 ? -12.650 13.344 4.675 1.00 87.44 184 ARG A O 1
ATOM 1569 N N . GLU A 1 185 ? -11.380 15.067 5.263 1.00 84.12 185 GLU A N 1
ATOM 1570 C CA . GLU A 1 185 ? -11.061 15.498 3.899 1.00 84.12 185 GLU A CA 1
ATOM 1571 C C . GLU A 1 185 ? -10.359 14.414 3.064 1.00 84.12 185 GLU A C 1
ATOM 1573 O O . GLU A 1 185 ? -10.374 14.474 1.836 1.00 84.12 185 GLU A O 1
ATOM 1578 N N . ALA A 1 186 ? -9.757 13.405 3.705 1.00 80.69 186 ALA A N 1
ATOM 1579 C CA . ALA A 1 186 ? -9.155 12.261 3.021 1.00 80.69 186 ALA A CA 1
ATOM 1580 C C . ALA A 1 186 ? -10.103 11.063 2.836 1.00 80.69 186 ALA A C 1
ATOM 1582 O O . ALA A 1 186 ? -9.736 10.118 2.133 1.00 80.69 186 ALA A O 1
ATOM 1583 N N . TYR A 1 187 ? -11.269 11.050 3.488 1.00 83.06 187 TYR A N 1
ATOM 1584 C CA . TYR A 1 187 ? -12.171 9.889 3.504 1.00 83.06 187 TYR A CA 1
ATOM 1585 C C . TYR A 1 187 ? -13.630 10.213 3.175 1.00 83.06 187 TYR A C 1
ATOM 1587 O O . TYR A 1 187 ? -14.381 9.309 2.813 1.00 83.06 187 TYR A O 1
ATOM 1595 N N . GLU A 1 188 ? -14.031 11.475 3.237 1.00 84.19 188 GLU A N 1
ATOM 1596 C CA . GLU A 1 188 ? -15.345 11.976 2.859 1.00 84.19 188 GLU A CA 1
ATOM 1597 C C . GLU A 1 188 ? -15.361 12.287 1.359 1.00 84.19 188 GLU A C 1
ATOM 1599 O O . GLU A 1 188 ? -15.360 13.430 0.909 1.00 84.19 188 GLU A O 1
ATOM 1604 N N . HIS A 1 189 ? -15.318 11.224 0.556 1.00 81.50 189 HIS A N 1
ATOM 1605 C CA . HIS A 1 189 ? -15.460 11.324 -0.890 1.00 81.50 189 HIS A CA 1
ATOM 1606 C C . HIS A 1 189 ? -16.906 11.047 -1.288 1.00 81.50 189 HIS A C 1
ATOM 1608 O O . HIS A 1 189 ? -17.373 9.911 -1.183 1.00 81.50 189 HIS A O 1
ATOM 1614 N N . GLU A 1 190 ? -17.592 12.067 -1.809 1.00 82.12 190 GLU A N 1
ATOM 1615 C CA . GLU A 1 190 ? -18.984 11.946 -2.264 1.00 82.12 190 GLU A CA 1
ATOM 1616 C C . GLU A 1 190 ? -19.177 10.847 -3.308 1.00 82.12 190 GLU A C 1
ATOM 1618 O O . GLU A 1 190 ? -20.256 10.271 -3.379 1.00 82.12 190 GLU A O 1
ATOM 1623 N N . VAL A 1 191 ? -18.127 10.491 -4.055 1.00 82.88 191 VAL A N 1
ATOM 1624 C CA . VAL A 1 191 ? -18.151 9.404 -5.042 1.00 82.88 191 VAL A CA 1
ATOM 1625 C C . VAL A 1 191 ? -18.665 8.093 -4.438 1.00 82.88 191 VAL A C 1
ATOM 1627 O O . VAL A 1 191 ? -19.463 7.408 -5.072 1.00 82.88 191 VAL A O 1
ATOM 1630 N N . LEU A 1 192 ? -18.264 7.757 -3.203 1.00 81.38 192 LEU A N 1
ATOM 1631 C CA . LEU A 1 192 ? -18.730 6.537 -2.529 1.00 81.38 192 LEU A CA 1
ATOM 1632 C C . LEU A 1 192 ? -20.250 6.538 -2.339 1.00 81.38 192 LEU A C 1
ATOM 1634 O O . LEU A 1 192 ? -20.906 5.522 -2.565 1.00 81.38 192 LEU A O 1
ATOM 1638 N N . ARG A 1 193 ? -20.808 7.694 -1.976 1.00 82.19 193 ARG A N 1
ATOM 1639 C CA . ARG A 1 193 ? -22.249 7.865 -1.794 1.00 82.19 193 ARG A CA 1
ATOM 1640 C C . ARG A 1 193 ? -22.973 7.913 -3.139 1.00 82.19 193 ARG A C 1
ATOM 1642 O O . ARG A 1 193 ? -23.932 7.184 -3.329 1.00 82.19 193 ARG A O 1
ATOM 1649 N N . VAL A 1 194 ? -22.504 8.743 -4.068 1.00 84.94 194 VAL A N 1
ATOM 1650 C CA . VAL A 1 194 ? -23.187 9.039 -5.337 1.00 84.94 194 VAL A CA 1
ATOM 1651 C C . VAL A 1 194 ? -23.192 7.839 -6.282 1.00 84.94 194 VAL A C 1
ATOM 1653 O O . VAL A 1 194 ? -24.234 7.522 -6.842 1.00 84.94 194 VAL A O 1
ATOM 1656 N N . PHE A 1 195 ? -22.056 7.160 -6.456 1.00 82.81 195 PHE A N 1
ATOM 1657 C CA . PHE A 1 195 ? -21.934 6.097 -7.461 1.00 82.81 195 PHE A CA 1
ATOM 1658 C C . PHE A 1 195 ? -22.122 4.694 -6.896 1.00 82.81 195 PHE A C 1
ATOM 1660 O O . PHE A 1 195 ? -22.533 3.796 -7.623 1.00 82.81 195 PHE A O 1
ATOM 1667 N N . PHE A 1 196 ? -21.818 4.489 -5.613 1.00 84.50 196 PHE A N 1
ATOM 1668 C CA . PHE A 1 196 ? -21.868 3.157 -5.007 1.00 84.50 196 PHE A CA 1
ATOM 1669 C C . PHE A 1 196 ? -22.955 3.013 -3.940 1.00 84.50 196 PHE A C 1
ATOM 1671 O O . PHE A 1 196 ? -23.144 1.904 -3.443 1.00 84.50 196 PHE A O 1
ATOM 1678 N N . ASN A 1 197 ? -23.652 4.099 -3.581 1.00 88.31 197 ASN A N 1
ATOM 1679 C CA . ASN A 1 197 ? -24.622 4.131 -2.484 1.00 88.31 197 ASN A CA 1
ATOM 1680 C C . ASN A 1 197 ? -24.052 3.536 -1.179 1.00 88.31 197 ASN A C 1
ATOM 1682 O O . ASN A 1 197 ? -24.705 2.752 -0.491 1.00 88.31 197 ASN A O 1
ATOM 1686 N N . LYS A 1 198 ? -22.786 3.855 -0.864 1.00 89.25 198 LYS A N 1
ATOM 1687 C CA . LYS A 1 198 ? -22.090 3.359 0.335 1.00 89.25 198 LYS A CA 1
ATOM 1688 C C . LYS A 1 198 ? -21.770 4.487 1.305 1.00 89.25 198 LYS A C 1
ATOM 1690 O O . LYS A 1 198 ? -21.406 5.589 0.895 1.00 89.25 198 LYS A O 1
ATOM 1695 N N . LEU A 1 199 ? -21.826 4.162 2.596 1.00 91.44 199 LEU A N 1
ATOM 1696 C CA . LEU A 1 199 ? -21.297 5.015 3.655 1.00 91.44 199 LEU A CA 1
ATOM 1697 C C . LEU A 1 199 ? -19.776 5.145 3.518 1.00 91.44 199 LEU A C 1
ATOM 1699 O O . LEU A 1 199 ? -19.070 4.177 3.214 1.00 91.44 199 LEU A O 1
ATOM 1703 N N . ASN A 1 200 ? -19.266 6.346 3.768 1.00 90.69 200 ASN A N 1
ATOM 1704 C CA . ASN A 1 200 ? -17.833 6.564 3.891 1.00 90.69 200 ASN A CA 1
ATOM 1705 C C . ASN A 1 200 ? -17.319 6.081 5.260 1.00 90.69 200 ASN A C 1
ATOM 1707 O O . ASN A 1 200 ? -18.093 5.799 6.173 1.00 90.69 200 ASN A O 1
ATOM 1711 N N . ARG A 1 201 ? -15.993 5.997 5.418 1.00 91.44 201 ARG A N 1
ATOM 1712 C CA . ARG A 1 201 ? -15.356 5.526 6.659 1.00 91.44 201 ARG A CA 1
ATOM 1713 C C . ARG A 1 201 ? -15.879 6.232 7.911 1.00 91.44 201 ARG A C 1
ATOM 1715 O O . ARG A 1 201 ? -16.131 5.565 8.906 1.00 91.44 201 ARG A O 1
ATOM 1722 N N . ILE A 1 202 ? -16.005 7.555 7.854 1.00 91.81 202 ILE A N 1
ATOM 1723 C CA . ILE A 1 202 ? -16.400 8.373 9.001 1.00 91.81 202 ILE A CA 1
ATOM 1724 C C . ILE A 1 202 ? -17.839 8.054 9.387 1.00 91.81 202 ILE A C 1
ATOM 1726 O O . ILE A 1 202 ? -18.107 7.729 10.535 1.00 91.81 202 ILE A O 1
ATOM 1730 N N . GLN A 1 203 ? -18.734 8.017 8.400 1.00 92.88 203 GLN A N 1
ATOM 1731 C CA . GLN A 1 203 ? -20.136 7.664 8.602 1.00 92.88 203 GLN A CA 1
ATOM 1732 C C . GLN A 1 203 ? -20.306 6.262 9.190 1.00 92.88 203 GLN A C 1
ATOM 1734 O O . GLN A 1 203 ? -21.155 6.072 10.055 1.00 92.88 203 GLN A O 1
ATOM 1739 N N . VAL A 1 204 ? -19.507 5.281 8.753 1.00 94.44 204 VAL A N 1
ATOM 1740 C CA . VAL A 1 204 ? -19.570 3.925 9.321 1.00 94.44 204 VAL A CA 1
ATOM 1741 C C . VAL A 1 204 ? -19.144 3.923 10.790 1.00 94.44 204 VAL A C 1
ATOM 1743 O O . VAL A 1 204 ? -19.834 3.327 11.609 1.00 94.44 204 VAL A O 1
ATOM 1746 N N . ILE A 1 205 ? -18.043 4.597 11.136 1.00 94.44 205 ILE A N 1
ATOM 1747 C CA . ILE A 1 205 ? -17.578 4.685 12.529 1.00 94.44 205 ILE A CA 1
ATOM 1748 C C . ILE A 1 205 ? -18.597 5.414 13.409 1.00 94.44 205 ILE A C 1
ATOM 1750 O O . ILE A 1 205 ? -18.948 4.900 14.468 1.00 94.44 205 ILE A O 1
ATOM 1754 N N . ASP A 1 206 ? -19.115 6.556 12.952 1.00 94.50 206 ASP A N 1
ATOM 1755 C CA . ASP A 1 206 ? -20.132 7.327 13.675 1.00 94.50 206 ASP A CA 1
ATOM 1756 C C . ASP A 1 206 ? -21.402 6.480 13.890 1.00 94.50 206 ASP A C 1
ATOM 1758 O O . ASP A 1 206 ? -21.930 6.422 14.999 1.00 94.50 206 ASP A O 1
ATOM 1762 N N . THR A 1 207 ? -21.837 5.729 12.869 1.00 95.88 207 THR A N 1
ATOM 1763 C CA . THR A 1 207 ? -22.990 4.814 12.971 1.00 95.88 207 THR A CA 1
ATOM 1764 C C . THR A 1 207 ? -22.755 3.716 14.007 1.00 95.88 207 THR A C 1
ATOM 1766 O O . THR A 1 207 ? -23.642 3.432 14.806 1.00 95.88 207 THR A O 1
ATOM 1769 N N . LEU A 1 208 ? -21.567 3.104 14.028 1.00 95.62 208 LEU A N 1
ATOM 1770 C CA . LEU A 1 208 ? -21.246 2.042 14.986 1.00 95.62 208 LEU A CA 1
ATOM 1771 C C . LEU A 1 208 ? -21.200 2.561 16.422 1.00 95.62 208 LEU A C 1
ATOM 1773 O O . LEU A 1 208 ? -21.726 1.901 17.307 1.00 95.62 208 LEU A O 1
ATOM 1777 N N . LYS A 1 209 ? -20.633 3.749 16.648 1.00 94.94 209 LYS A N 1
ATOM 1778 C CA . LYS A 1 209 ? -20.625 4.388 17.973 1.00 94.94 209 LYS A CA 1
ATOM 1779 C C . LYS A 1 209 ? -22.023 4.729 18.478 1.00 94.94 209 LYS A C 1
ATOM 1781 O O . LYS A 1 209 ? -22.248 4.718 19.678 1.00 94.94 209 LYS A O 1
ATOM 1786 N N . MET A 1 210 ? -22.945 5.061 17.576 1.00 96.50 210 MET A N 1
ATOM 1787 C CA . MET A 1 210 ? -24.340 5.325 17.936 1.00 96.50 210 MET A CA 1
ATOM 1788 C C . MET A 1 210 ? -25.139 4.042 18.181 1.00 96.50 210 MET A C 1
ATOM 1790 O O . MET A 1 210 ? -26.057 4.046 18.995 1.00 96.50 210 MET A O 1
ATOM 1794 N N . ALA A 1 211 ? -24.835 2.973 17.443 1.00 97.00 211 ALA A N 1
ATOM 1795 C CA . ALA A 1 211 ? -25.593 1.727 17.485 1.00 97.00 211 ALA A CA 1
ATOM 1796 C C . ALA A 1 211 ? -25.132 0.761 18.587 1.00 97.00 211 ALA A C 1
ATOM 1798 O O . ALA A 1 211 ? -25.928 -0.069 19.016 1.00 97.00 211 ALA A O 1
ATOM 1799 N N . LEU A 1 212 ? -23.866 0.837 19.006 1.00 96.56 212 LEU A N 1
ATOM 1800 C CA . LEU A 1 212 ? -23.262 -0.074 19.977 1.00 96.56 212 LEU A CA 1
ATOM 1801 C C . LEU A 1 212 ? -23.108 0.587 21.346 1.00 96.56 212 LEU A C 1
ATOM 1803 O O . LEU A 1 212 ? -22.693 1.738 21.459 1.00 96.56 212 LEU A O 1
ATOM 1807 N N . THR A 1 213 ? -23.367 -0.185 22.393 1.00 95.88 213 THR A N 1
ATOM 1808 C CA . THR A 1 213 ? -23.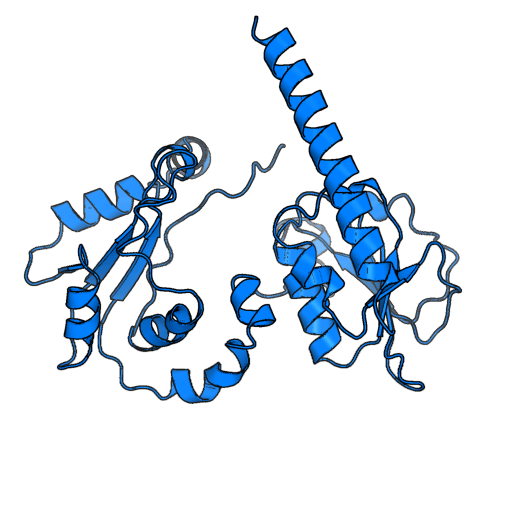130 0.205 23.788 1.00 95.88 213 THR A CA 1
ATOM 1809 C C . THR A 1 213 ? -21.638 0.164 24.155 1.00 95.88 213 THR A C 1
ATOM 1811 O O . THR A 1 213 ? -20.817 -0.435 23.449 1.00 95.88 213 THR A O 1
ATOM 1814 N N . ASP A 1 214 ? -21.268 0.749 25.298 1.00 90.31 214 ASP A N 1
ATOM 1815 C CA . ASP A 1 214 ? -19.900 0.686 25.858 1.00 90.31 214 ASP A CA 1
ATOM 1816 C C . ASP A 1 214 ? -19.477 -0.748 26.257 1.00 90.31 214 ASP A C 1
ATOM 1818 O O . ASP A 1 214 ? -18.294 -1.074 26.431 1.00 90.31 214 ASP A O 1
ATOM 1822 N N . GLU A 1 215 ? -20.445 -1.653 26.398 1.00 92.19 215 GLU A N 1
ATOM 1823 C CA . GLU A 1 215 ? -20.199 -3.075 26.633 1.00 92.19 215 GLU A CA 1
ATOM 1824 C C . GLU A 1 215 ? -19.831 -3.814 25.340 1.00 92.19 215 GLU A C 1
ATOM 1826 O O . GLU A 1 215 ? -19.060 -4.770 25.384 1.00 92.19 215 GLU A O 1
ATOM 1831 N N . GLU A 1 216 ? -20.291 -3.334 24.184 1.00 94.75 216 GLU A N 1
ATOM 1832 C CA . GLU A 1 216 ? -20.101 -3.979 22.879 1.00 94.75 216 GLU A CA 1
ATOM 1833 C C . GLU A 1 216 ? -18.898 -3.434 22.102 1.00 94.75 216 GLU A C 1
ATOM 1835 O O . GLU A 1 216 ? -18.344 -4.127 21.240 1.00 94.75 216 GLU A O 1
ATOM 1840 N N . HIS A 1 217 ? -18.451 -2.215 22.410 1.00 94.44 217 HIS A N 1
ATOM 1841 C CA . HIS A 1 217 ? -17.276 -1.620 21.783 1.00 94.44 217 HIS A CA 1
ATOM 1842 C C . HIS A 1 217 ? -16.305 -0.999 22.794 1.00 94.44 217 HIS A C 1
ATOM 1844 O O . HIS A 1 217 ? -16.640 -0.716 23.939 1.00 94.44 217 HIS A O 1
ATOM 1850 N N . LEU A 1 218 ? -15.054 -0.831 22.372 1.00 92.44 218 LEU A N 1
ATOM 1851 C CA . LEU A 1 218 ? -13.997 -0.178 23.134 1.00 92.44 218 LEU A CA 1
ATOM 1852 C C . LEU A 1 218 ? -13.314 0.860 22.247 1.00 92.44 218 LEU A C 1
ATOM 1854 O O . LEU A 1 218 ? -12.669 0.509 21.257 1.00 92.44 218 LEU A O 1
ATOM 1858 N N . LEU A 1 219 ? -13.413 2.131 22.634 1.00 91.69 219 LEU A N 1
ATOM 1859 C CA . LEU A 1 219 ? -12.661 3.213 22.009 1.00 91.69 219 LEU A CA 1
ATOM 1860 C C . LEU A 1 219 ? -11.259 3.323 22.621 1.00 91.69 219 LEU A C 1
ATOM 1862 O O . LEU A 1 219 ? -11.089 3.581 23.818 1.00 91.69 219 LEU A O 1
ATOM 1866 N N . VAL A 1 220 ? -10.251 3.178 21.767 1.00 89.44 220 VAL A N 1
ATOM 1867 C CA . VAL A 1 220 ? -8.848 3.406 22.097 1.00 89.44 220 VAL A CA 1
ATOM 1868 C C . VAL A 1 220 ? -8.493 4.840 21.708 1.00 89.44 220 VAL A C 1
ATOM 1870 O O . VAL A 1 220 ? -8.162 5.142 20.565 1.00 89.44 220 VAL A O 1
ATOM 1873 N N . ASP A 1 221 ? -8.578 5.729 22.688 1.00 83.00 221 ASP A N 1
ATOM 1874 C CA . ASP A 1 221 ? -8.274 7.160 22.578 1.00 83.00 221 ASP A CA 1
ATOM 1875 C C . ASP A 1 221 ? -6.891 7.527 23.142 1.00 83.00 221 ASP A C 1
ATOM 1877 O O . ASP A 1 221 ? -6.510 8.700 23.110 1.00 83.00 221 ASP A O 1
ATOM 1881 N N . LYS A 1 222 ? -6.159 6.538 23.674 1.00 81.56 222 LYS A N 1
ATOM 1882 C CA . LYS A 1 222 ? -4.821 6.668 24.262 1.00 81.56 222 LYS A CA 1
ATOM 1883 C C . LYS A 1 222 ? -3.998 5.398 24.026 1.00 81.56 222 LYS A C 1
ATOM 1885 O O . LYS A 1 222 ? -4.569 4.303 24.085 1.00 81.56 222 LYS A O 1
ATOM 1890 N N . PRO A 1 223 ? -2.663 5.492 23.877 1.00 76.44 223 PRO A N 1
ATOM 1891 C CA . PRO A 1 223 ? -1.790 4.324 23.717 1.00 76.44 223 PRO A CA 1
ATOM 1892 C C . PRO A 1 223 ? -1.915 3.299 24.841 1.00 76.44 223 PRO A C 1
ATOM 1894 O O . PRO A 1 223 ? -1.898 2.101 24.580 1.00 76.44 223 PRO A O 1
ATOM 1897 N N . ASP A 1 224 ? -2.108 3.745 26.081 1.00 79.69 224 ASP A N 1
ATOM 1898 C CA . ASP A 1 224 ? -2.201 2.840 27.231 1.00 79.69 224 ASP A CA 1
ATOM 1899 C C . ASP A 1 224 ? -3.438 1.933 27.163 1.00 79.69 224 ASP A C 1
ATOM 1901 O O . ASP A 1 224 ? -3.401 0.797 27.634 1.00 79.69 224 ASP A O 1
ATOM 1905 N N . LYS A 1 225 ? -4.521 2.370 26.502 1.00 82.50 225 LYS A N 1
ATOM 1906 C CA . LYS A 1 225 ? -5.690 1.511 26.255 1.00 82.50 225 LYS A CA 1
ATOM 1907 C C . LYS A 1 225 ? -5.391 0.393 25.254 1.00 82.50 225 LYS A C 1
ATOM 1909 O O . LYS A 1 225 ? -6.026 -0.654 25.324 1.00 82.50 225 LYS A O 1
ATOM 1914 N N . LEU A 1 226 ? -4.400 0.553 24.369 1.00 78.50 226 LEU A N 1
ATOM 1915 C CA . LEU A 1 226 ? -3.929 -0.557 23.529 1.00 78.50 226 LEU A CA 1
ATOM 1916 C C . LEU A 1 226 ? -3.247 -1.637 24.369 1.00 78.50 226 LEU A C 1
ATOM 1918 O O . LEU A 1 226 ? -3.371 -2.814 24.049 1.00 78.50 226 LEU A O 1
ATOM 1922 N N . LEU A 1 227 ? -2.555 -1.257 25.449 1.00 72.81 227 LEU A N 1
ATOM 1923 C CA . LEU A 1 227 ? -1.929 -2.215 26.366 1.00 72.81 227 LEU A CA 1
ATOM 1924 C C . LEU A 1 227 ? -2.976 -3.010 27.155 1.00 72.81 227 LEU A C 1
ATOM 1926 O O . LEU A 1 227 ? -2.752 -4.175 27.469 1.00 72.81 227 LEU A O 1
ATOM 1930 N N . GLN A 1 228 ? -4.151 -2.425 27.409 1.00 73.50 228 GLN A N 1
ATOM 1931 C CA . GLN A 1 228 ? -5.276 -3.116 28.054 1.00 73.50 228 GLN A CA 1
ATOM 1932 C C . GLN A 1 228 ? -5.865 -4.241 27.186 1.00 73.50 228 GLN A C 1
ATOM 1934 O O . GLN A 1 228 ? -6.524 -5.135 27.709 1.00 73.50 228 GLN A O 1
ATOM 1939 N N . LEU A 1 229 ? -5.564 -4.269 25.882 1.00 72.69 229 LEU A N 1
ATOM 1940 C CA . LEU A 1 229 ? -5.913 -5.386 24.996 1.00 72.69 229 LEU A CA 1
ATOM 1941 C C . LEU A 1 229 ? -5.079 -6.650 25.274 1.00 72.69 229 LEU A C 1
ATOM 1943 O O . LEU A 1 229 ? -5.318 -7.683 24.649 1.00 72.69 229 LEU A O 1
ATOM 1947 N N . ALA A 1 230 ? -4.103 -6.597 26.189 1.00 64.75 230 ALA A N 1
ATOM 1948 C CA . ALA A 1 230 ? -3.232 -7.727 26.481 1.00 64.75 230 ALA A CA 1
ATOM 1949 C C . ALA A 1 230 ? -3.988 -8.922 27.096 1.00 64.75 230 ALA A C 1
ATOM 1951 O O . ALA A 1 230 ? -3.717 -10.051 26.687 1.00 64.75 230 ALA A O 1
ATOM 1952 N N . TYR A 1 231 ? -4.941 -8.722 28.021 1.00 68.31 231 TYR A N 1
ATOM 1953 C CA . TYR A 1 231 ? -5.677 -9.805 28.706 1.00 68.31 231 TYR A CA 1
ATOM 1954 C C . TYR A 1 231 ? -6.883 -9.276 29.515 1.00 68.31 231 TYR A C 1
ATOM 1956 O O . TYR A 1 231 ? -6.747 -8.217 30.125 1.00 68.31 231 TYR A O 1
ATOM 1964 N N . PRO A 1 232 ? -8.000 -10.031 29.656 1.00 85.69 232 PRO A N 1
ATOM 1965 C CA . PRO A 1 232 ? -8.424 -11.234 28.916 1.00 85.69 232 PRO A CA 1
ATOM 1966 C C . PRO A 1 232 ? -9.055 -10.897 27.545 1.00 85.69 232 PRO A C 1
ATOM 1968 O O . PRO A 1 232 ? -9.088 -9.733 27.148 1.00 85.69 232 PRO A O 1
ATOM 1971 N N . TYR A 1 233 ? -9.524 -11.918 26.808 1.00 90.75 233 TYR A N 1
ATOM 1972 C CA . TYR A 1 233 ? -10.199 -11.748 25.511 1.00 90.75 233 TYR A CA 1
ATOM 1973 C C . TYR A 1 233 ? -11.407 -10.809 25.624 1.00 90.75 233 TYR A C 1
ATOM 1975 O O . TYR A 1 233 ? -12.311 -11.027 26.428 1.00 90.75 233 TYR A O 1
ATOM 1983 N N . GLN A 1 234 ? -11.420 -9.782 24.784 1.00 86.38 234 GLN A N 1
ATOM 1984 C CA . GLN A 1 234 ? -12.469 -8.785 24.674 1.00 86.38 234 GLN A CA 1
ATOM 1985 C C . GLN A 1 234 ? -13.418 -9.208 23.552 1.00 86.38 234 GLN A C 1
ATOM 1987 O O . GLN A 1 234 ? -13.106 -9.060 22.369 1.00 86.38 234 GLN A O 1
ATOM 1992 N N . ASN A 1 235 ? -14.605 -9.713 23.891 1.00 92.25 235 ASN A N 1
ATOM 1993 C CA . ASN A 1 235 ? -15.638 -10.015 22.895 1.00 92.25 235 ASN A CA 1
ATOM 1994 C C . ASN A 1 235 ? -16.323 -8.733 22.369 1.00 92.25 235 ASN A C 1
ATOM 1996 O O . ASN A 1 235 ? -17.544 -8.630 22.373 1.00 92.25 235 ASN A O 1
ATOM 2000 N N . LYS A 1 236 ? -15.524 -7.735 21.974 1.00 93.19 236 LYS A N 1
ATOM 2001 C CA . LYS A 1 236 ? -15.942 -6.377 21.613 1.00 93.19 236 LYS A CA 1
ATOM 2002 C C . LYS A 1 236 ? -15.401 -5.960 20.247 1.00 93.19 236 LYS A C 1
ATOM 2004 O O . LYS A 1 236 ? -14.415 -6.519 19.750 1.00 93.19 236 LYS A O 1
ATOM 2009 N N . LEU A 1 237 ? -16.006 -4.918 19.687 1.00 95.25 237 LEU A N 1
ATOM 2010 C CA . LEU A 1 237 ? -15.414 -4.107 18.627 1.00 95.25 237 LEU A CA 1
ATOM 2011 C C . LEU A 1 237 ? -14.397 -3.126 19.224 1.00 95.25 237 LEU A C 1
ATOM 2013 O O . LEU A 1 237 ? -14.758 -2.219 19.964 1.00 95.25 237 LEU A O 1
ATOM 2017 N N . VAL A 1 238 ? -13.125 -3.264 18.872 1.00 94.56 238 VAL A N 1
ATOM 2018 C CA . VAL A 1 238 ? -12.061 -2.343 19.286 1.00 94.56 238 VAL A CA 1
ATOM 2019 C C . VAL A 1 238 ? -11.836 -1.304 18.190 1.00 94.56 238 VAL A C 1
ATOM 2021 O O . VAL A 1 238 ? -11.448 -1.649 17.071 1.00 94.56 238 VAL A O 1
ATOM 2024 N N . LEU A 1 239 ? -12.052 -0.031 18.519 1.00 94.31 239 LEU A N 1
ATOM 2025 C CA . LEU A 1 239 ? -11.866 1.112 17.626 1.00 94.31 239 LEU A CA 1
ATOM 2026 C C . LEU A 1 239 ? -10.604 1.888 18.022 1.00 94.31 239 LEU A C 1
ATOM 2028 O O . LEU A 1 239 ? -10.616 2.635 18.996 1.00 94.31 239 LEU A O 1
ATOM 2032 N N . ASN A 1 240 ? -9.513 1.729 17.267 1.00 93.19 240 ASN A N 1
ATOM 2033 C CA . ASN A 1 240 ? -8.293 2.523 17.442 1.00 93.19 240 ASN A CA 1
ATOM 2034 C C . ASN A 1 240 ? -8.179 3.645 16.408 1.00 93.19 240 ASN A C 1
ATOM 2036 O O . ASN A 1 240 ? -7.653 3.477 15.298 1.00 93.19 240 ASN A O 1
ATOM 2040 N N . GLU A 1 241 ? -8.669 4.807 16.807 1.00 91.00 241 GLU A N 1
ATOM 2041 C CA . GLU A 1 241 ? -8.837 5.971 15.956 1.00 91.00 241 GLU A CA 1
ATOM 2042 C C . GLU A 1 241 ? -7.662 6.928 16.092 1.00 91.00 241 GLU A C 1
ATOM 2044 O O . GLU A 1 241 ? -7.150 7.195 17.178 1.00 91.00 241 GLU A O 1
ATOM 2049 N N . TRP A 1 242 ? -7.240 7.482 14.965 1.00 88.31 242 TRP A N 1
ATOM 2050 C CA . TRP A 1 242 ? -6.231 8.528 14.936 1.00 88.31 242 TRP A CA 1
ATOM 2051 C C . TRP A 1 242 ? -6.529 9.483 13.791 1.00 88.31 242 TRP A C 1
ATOM 2053 O O . TRP A 1 242 ? -7.193 9.123 12.820 1.00 88.31 242 TRP A O 1
ATOM 2063 N N . THR A 1 243 ? -6.018 10.704 13.884 1.00 85.75 243 THR A N 1
ATOM 2064 C CA . THR A 1 243 ? -6.194 11.709 12.838 1.00 85.75 243 THR A CA 1
ATOM 2065 C C . THR A 1 243 ? -4.826 12.152 12.364 1.00 85.75 243 THR A C 1
ATOM 2067 O O . THR A 1 243 ? -4.029 12.684 13.124 1.00 85.75 243 THR A O 1
ATOM 2070 N N . TRP A 1 244 ? -4.542 11.917 11.087 1.00 84.69 244 TRP A N 1
ATOM 2071 C CA . TRP A 1 244 ? -3.407 12.528 10.410 1.00 84.69 244 TRP A CA 1
ATOM 2072 C C . TRP A 1 244 ? -3.929 13.515 9.386 1.00 84.69 244 TRP A C 1
ATOM 2074 O O . TRP A 1 244 ? -4.623 13.114 8.448 1.00 84.69 244 TRP A O 1
ATOM 2084 N N . SER A 1 245 ? -3.537 14.774 9.540 1.00 78.31 245 SER A N 1
ATOM 2085 C CA . SER A 1 245 ? -3.717 15.807 8.530 1.00 78.31 245 SER A CA 1
ATOM 2086 C C . SER A 1 245 ? -2.351 16.360 8.101 1.00 78.31 245 SER A C 1
ATOM 2088 O O . SER A 1 245 ? -1.370 16.250 8.845 1.00 78.31 245 SER A O 1
ATOM 2090 N N . PRO A 1 246 ? -2.256 16.995 6.919 1.00 74.31 246 PRO A N 1
ATOM 2091 C CA . PRO A 1 246 ? -1.029 17.660 6.485 1.00 74.31 246 PRO A CA 1
ATOM 2092 C C . PRO A 1 246 ? -0.542 18.767 7.435 1.00 74.31 246 PRO A C 1
ATOM 2094 O O . PRO A 1 246 ? 0.630 19.131 7.380 1.00 74.31 246 PRO A O 1
ATOM 2097 N N . THR A 1 247 ? -1.429 19.320 8.268 1.00 72.00 247 THR A N 1
ATOM 2098 C CA . THR A 1 247 ? -1.152 20.442 9.179 1.00 72.00 247 THR A CA 1
ATOM 2099 C C . THR A 1 247 ? -0.987 20.021 10.640 1.00 72.00 247 THR A C 1
ATOM 2101 O O . THR A 1 247 ? -0.420 20.783 11.415 1.00 72.00 247 THR A O 1
ATOM 2104 N N . GLN A 1 248 ? -1.431 18.820 11.026 1.00 61.81 248 GLN A N 1
ATOM 2105 C CA . GLN A 1 248 ? -1.369 18.299 12.401 1.00 61.81 248 GLN A CA 1
ATOM 2106 C C . GLN A 1 248 ? -0.671 16.932 12.453 1.00 61.81 248 GLN A C 1
ATOM 2108 O O . GLN A 1 248 ? -1.086 16.013 13.153 1.00 61.81 248 GLN A O 1
ATOM 2113 N N . SER A 1 249 ? 0.417 16.771 11.697 1.00 61.28 249 SER A N 1
ATOM 2114 C CA . SER A 1 249 ? 1.145 15.499 11.608 1.00 61.28 249 SER A CA 1
ATOM 2115 C C . SER A 1 249 ? 1.906 15.104 12.882 1.00 61.28 249 SER A C 1
ATOM 2117 O O . SER A 1 249 ? 2.446 14.001 12.929 1.00 61.28 249 SER A O 1
ATOM 2119 N N . SER A 1 250 ? 2.000 15.993 13.874 1.00 53.59 250 SER A N 1
ATOM 2120 C CA . SER A 1 250 ? 2.711 15.774 15.140 1.00 53.59 250 SER A CA 1
ATOM 2121 C C . SER A 1 250 ? 1.858 15.131 16.239 1.00 53.59 250 SER A C 1
ATOM 2123 O O . SER A 1 250 ? 2.437 14.630 17.193 1.00 53.59 250 SER A O 1
ATOM 2125 N N . GLN A 1 251 ? 0.526 15.097 16.105 1.00 55.78 251 GLN A N 1
ATOM 2126 C CA . GLN A 1 251 ? -0.399 14.486 17.076 1.00 55.78 251 GLN A CA 1
ATOM 2127 C C . GLN A 1 251 ? -0.901 13.129 16.564 1.00 55.78 251 GLN A C 1
ATOM 2129 O O . GLN A 1 251 ? -2.087 12.908 16.331 1.00 55.78 251 GLN A O 1
ATOM 2134 N N . LEU A 1 252 ? 0.038 12.212 16.333 1.00 65.50 252 LEU A N 1
ATOM 2135 C CA . LEU A 1 252 ? -0.243 10.831 15.923 1.00 65.50 252 LEU A CA 1
ATOM 2136 C C . LEU A 1 252 ? -0.369 9.887 17.124 1.00 65.50 252 LEU A C 1
ATOM 2138 O O . LEU A 1 252 ? -0.203 8.684 16.950 1.00 65.50 252 LEU A O 1
ATOM 2142 N N . ASP A 1 253 ? -0.623 10.412 18.321 1.00 65.38 253 ASP A N 1
ATOM 2143 C CA . ASP A 1 253 ? -0.326 9.723 19.580 1.00 65.38 253 ASP A CA 1
ATOM 2144 C C . ASP A 1 253 ? -0.991 8.343 19.686 1.00 65.38 253 ASP A C 1
ATOM 2146 O O . ASP A 1 253 ? -0.362 7.414 20.175 1.00 65.38 253 ASP A O 1
ATOM 2150 N N . ASN A 1 254 ? -2.174 8.146 19.093 1.00 77.56 254 ASN A N 1
ATOM 2151 C CA . ASN A 1 254 ? -2.907 6.868 19.115 1.00 77.56 254 ASN A CA 1
ATOM 2152 C C . ASN A 1 254 ? -2.613 5.931 17.932 1.00 77.56 254 ASN A C 1
ATOM 2154 O O . ASN A 1 254 ? -3.106 4.800 17.858 1.00 77.56 254 ASN A O 1
ATOM 2158 N N . ARG A 1 255 ? -1.820 6.376 16.956 1.00 87.69 255 ARG A N 1
ATOM 2159 C CA . ARG A 1 255 ? -1.490 5.553 15.797 1.00 87.69 255 ARG A CA 1
ATOM 2160 C C . ARG A 1 255 ? -0.549 4.431 16.226 1.00 87.69 255 ARG A C 1
ATOM 2162 O O . ARG A 1 255 ? 0.574 4.667 16.666 1.00 87.69 255 ARG A O 1
ATOM 2169 N N . ILE A 1 256 ? -0.962 3.193 15.967 1.00 89.12 256 ILE A N 1
ATOM 2170 C CA . ILE A 1 256 ? -0.074 2.037 16.095 1.00 89.12 256 ILE A CA 1
ATOM 2171 C C . ILE A 1 256 ? 1.116 2.217 15.151 1.00 89.12 256 ILE A C 1
ATOM 2173 O O . ILE A 1 256 ? 0.957 2.411 13.938 1.00 89.12 256 ILE A O 1
ATOM 2177 N N . LYS A 1 257 ? 2.319 2.151 15.725 1.00 89.25 257 LYS A N 1
ATOM 2178 C CA . LYS A 1 257 ? 3.573 2.179 14.971 1.00 89.25 257 LYS A CA 1
ATOM 2179 C C . LYS A 1 257 ? 3.602 1.036 13.959 1.00 89.25 257 LYS A C 1
ATOM 2181 O O . LYS A 1 257 ? 3.077 -0.045 14.219 1.00 89.25 257 LYS A O 1
ATOM 2186 N N . THR A 1 258 ? 4.223 1.273 12.806 1.00 90.50 258 THR A N 1
ATOM 2187 C CA . THR A 1 258 ? 4.240 0.309 11.693 1.00 90.50 258 THR A CA 1
ATOM 2188 C C . THR A 1 258 ? 4.756 -1.061 12.135 1.00 90.50 258 THR A C 1
ATOM 2190 O O . THR A 1 258 ? 4.182 -2.079 11.767 1.00 90.50 258 THR A O 1
ATOM 2193 N N . GLU A 1 259 ? 5.795 -1.067 12.965 1.00 93.25 259 GLU A N 1
ATOM 2194 C CA . GLU A 1 259 ? 6.488 -2.246 13.488 1.00 93.25 259 GLU A CA 1
ATOM 2195 C C . GLU A 1 259 ? 5.561 -3.125 14.340 1.00 93.25 259 GLU A C 1
ATOM 2197 O O . GLU A 1 259 ? 5.687 -4.345 14.337 1.00 93.25 259 GLU A O 1
ATOM 2202 N N . ASN A 1 260 ? 4.575 -2.511 15.000 1.00 91.62 260 ASN A N 1
ATOM 2203 C CA . ASN A 1 260 ? 3.622 -3.192 15.875 1.00 91.62 260 ASN A CA 1
ATOM 2204 C C . ASN A 1 260 ? 2.285 -3.490 15.180 1.00 91.62 260 ASN A C 1
ATOM 2206 O O . ASN A 1 260 ? 1.431 -4.164 15.751 1.00 91.62 260 ASN A O 1
ATOM 2210 N N . TRP A 1 261 ? 2.066 -2.995 13.958 1.00 92.00 261 TRP A N 1
ATOM 2211 C CA . TRP A 1 261 ? 0.771 -3.087 13.280 1.00 92.00 261 TRP A CA 1
ATOM 2212 C C . TRP A 1 261 ? 0.280 -4.526 13.123 1.00 92.00 261 TRP A C 1
ATOM 2214 O O . TRP A 1 261 ? -0.850 -4.836 13.496 1.00 92.00 261 TRP A O 1
ATOM 2224 N N . LEU A 1 262 ? 1.133 -5.412 12.596 1.00 93.88 262 LEU A N 1
ATOM 2225 C CA . LEU A 1 262 ? 0.760 -6.810 12.373 1.00 93.88 262 LEU A CA 1
ATOM 2226 C C . LEU A 1 262 ? 0.558 -7.573 13.687 1.00 93.88 262 LEU A C 1
ATOM 2228 O O . LEU A 1 262 ? -0.297 -8.450 13.733 1.00 93.88 262 LEU A O 1
ATOM 2232 N N . HIS A 1 263 ? 1.280 -7.196 14.745 1.00 92.69 263 HIS A N 1
ATOM 2233 C CA . HIS A 1 263 ? 1.095 -7.746 16.086 1.00 92.69 263 HIS A CA 1
ATOM 2234 C C . HIS A 1 263 ? -0.314 -7.443 16.618 1.00 92.69 263 HIS A C 1
ATOM 2236 O O . HIS A 1 263 ? -1.075 -8.357 16.929 1.00 92.69 263 HIS A O 1
ATOM 2242 N N . PHE A 1 264 ? -0.718 -6.168 16.627 1.00 91.62 264 PHE A N 1
ATOM 2243 C CA . PHE A 1 264 ? -2.076 -5.788 17.038 1.00 91.62 264 PHE A CA 1
ATOM 2244 C C . PHE A 1 264 ? -3.153 -6.420 16.154 1.00 91.62 264 PHE A C 1
ATOM 2246 O O . PHE A 1 264 ? -4.142 -6.938 16.668 1.00 91.62 264 PHE A O 1
ATOM 2253 N N . LEU A 1 265 ? -2.937 -6.434 14.836 1.00 92.75 265 LEU A N 1
ATOM 2254 C CA . LEU A 1 265 ? -3.849 -7.067 13.889 1.00 92.75 265 LEU A CA 1
ATOM 2255 C C . LEU A 1 265 ? -4.057 -8.555 14.200 1.00 92.75 265 LEU A C 1
ATOM 2257 O O . LEU A 1 265 ? -5.183 -9.039 14.139 1.00 92.75 265 LEU A O 1
ATOM 2261 N N . SER A 1 266 ? -2.991 -9.274 14.556 1.00 93.88 266 SER A N 1
ATOM 2262 C CA . SER A 1 266 ? -3.051 -10.711 14.829 1.00 93.88 266 SER A CA 1
ATOM 2263 C C . SER A 1 266 ? -3.769 -11.088 16.125 1.00 93.88 266 SER A C 1
ATOM 2265 O O . SER A 1 266 ? -4.107 -12.254 16.322 1.00 93.88 266 SER A O 1
ATOM 2267 N N . HIS A 1 267 ? -4.070 -10.119 16.987 1.00 93.25 267 HIS A N 1
ATOM 2268 C CA . HIS A 1 267 ? -4.922 -10.346 18.147 1.00 93.25 267 HIS A CA 1
ATOM 2269 C C . HIS A 1 267 ? -6.424 -10.267 17.829 1.00 93.25 267 HIS A C 1
ATOM 2271 O O . HIS A 1 267 ? -7.224 -10.644 18.682 1.00 93.25 267 HIS A O 1
ATOM 2277 N N . GLY A 1 268 ? -6.834 -9.803 16.646 1.00 93.88 268 GLY A N 1
ATOM 2278 C CA . GLY A 1 268 ? -8.242 -9.782 16.239 1.00 93.88 268 GLY A CA 1
ATOM 2279 C C . GLY A 1 268 ? -8.693 -11.087 15.583 1.00 93.88 268 GLY A C 1
ATOM 2280 O O . GLY A 1 268 ? -7.953 -11.645 14.774 1.00 93.88 268 GLY A O 1
ATOM 2281 N N . ASP A 1 269 ? -9.915 -11.548 15.867 1.00 95.44 269 ASP A N 1
ATOM 2282 C CA . ASP A 1 269 ? -10.555 -12.582 15.035 1.00 95.44 269 ASP A CA 1
ATOM 2283 C C . ASP A 1 269 ? -10.839 -12.029 13.632 1.00 95.44 269 ASP A C 1
ATOM 2285 O O . ASP A 1 269 ? -10.597 -12.692 12.623 1.00 95.44 269 ASP A O 1
ATOM 2289 N N . PHE A 1 270 ? -11.323 -10.784 13.577 1.00 95.62 270 PHE A N 1
ATOM 2290 C CA . PHE A 1 270 ? -11.639 -10.075 12.345 1.00 95.62 270 PHE A CA 1
ATOM 2291 C C . PHE A 1 270 ? -10.999 -8.689 12.317 1.00 95.62 270 PHE A C 1
ATOM 2293 O O . PHE A 1 270 ? -10.990 -7.960 13.311 1.00 95.62 270 PHE A O 1
ATOM 2300 N N . PHE A 1 271 ? -10.529 -8.289 11.136 1.00 93.81 271 PHE A N 1
ATOM 2301 C CA . PHE A 1 271 ? -10.151 -6.909 10.858 1.00 93.81 271 PHE A CA 1
ATOM 2302 C C . PHE A 1 271 ? -11.284 -6.188 10.142 1.00 93.81 271 PHE A C 1
ATOM 2304 O O . PHE A 1 271 ? -11.767 -6.638 9.101 1.00 93.81 271 PHE A O 1
ATOM 2311 N N . PHE A 1 272 ? -11.674 -5.034 10.667 1.00 94.56 272 PHE A N 1
ATOM 2312 C CA . PHE A 1 272 ? -12.728 -4.229 10.083 1.00 94.56 272 PHE A CA 1
ATOM 2313 C C . PHE A 1 272 ? -12.168 -3.275 9.023 1.00 94.56 272 PHE A C 1
ATOM 2315 O O . PHE A 1 272 ? -11.809 -2.128 9.284 1.00 94.56 272 PHE A O 1
ATOM 2322 N N . GLY A 1 273 ? -12.057 -3.771 7.791 1.00 90.06 273 GLY A N 1
ATOM 2323 C CA . GLY A 1 273 ? -11.579 -2.993 6.650 1.00 90.06 273 GLY A CA 1
ATOM 2324 C C . GLY A 1 273 ? -12.635 -2.022 6.119 1.00 90.06 273 GLY A C 1
ATOM 2325 O O . GLY A 1 273 ? -13.520 -2.421 5.369 1.00 90.06 273 GLY A O 1
ATOM 2326 N N . LEU A 1 274 ? -12.521 -0.736 6.462 1.00 89.31 274 LEU A N 1
ATOM 2327 C CA . LEU A 1 274 ? -13.452 0.295 5.991 1.00 89.31 274 LEU A CA 1
ATOM 2328 C C . LEU A 1 274 ? -13.105 0.845 4.603 1.00 89.31 274 LEU A C 1
ATOM 2330 O O . LEU A 1 274 ? -11.915 1.038 4.308 1.00 89.31 274 LEU A O 1
ATOM 2334 N N . PRO A 1 275 ? -14.128 1.174 3.784 1.00 79.69 275 PRO A N 1
ATOM 2335 C CA . PRO A 1 275 ? -13.933 1.613 2.415 1.00 79.69 275 PRO A CA 1
ATOM 2336 C C . PRO A 1 275 ? -13.017 2.831 2.361 1.00 79.69 275 PRO A C 1
ATOM 2338 O O . PRO A 1 275 ? -13.100 3.765 3.164 1.00 79.69 275 PRO A O 1
ATOM 2341 N N . ARG A 1 276 ? -12.127 2.800 1.376 1.00 72.12 276 ARG A N 1
ATOM 2342 C CA . ARG A 1 276 ? -11.301 3.926 0.978 1.00 72.12 276 ARG A CA 1
ATOM 2343 C C . ARG A 1 276 ? -11.449 4.086 -0.521 1.00 72.12 276 ARG A C 1
ATOM 2345 O O . ARG A 1 276 ? -11.341 3.118 -1.265 1.00 72.12 276 ARG A O 1
ATOM 2352 N N . TYR A 1 277 ? -11.658 5.318 -0.947 1.00 66.56 277 TYR A N 1
ATOM 2353 C CA . TYR A 1 277 ? -11.549 5.677 -2.346 1.00 66.56 277 TYR A CA 1
ATOM 2354 C C . TYR A 1 277 ? -10.110 6.114 -2.610 1.00 66.56 277 TYR A C 1
ATOM 2356 O O . TYR A 1 277 ? -9.623 7.024 -1.939 1.00 66.56 277 TYR A O 1
ATOM 2364 N N . THR A 1 278 ? -9.399 5.423 -3.506 1.00 58.16 278 THR A N 1
ATOM 2365 C CA . THR A 1 278 ? -7.977 5.723 -3.748 1.00 58.16 278 THR A CA 1
ATOM 2366 C C . THR A 1 278 ? -7.711 6.474 -5.042 1.00 58.16 278 THR A C 1
ATOM 2368 O O . THR A 1 278 ? -6.780 7.258 -5.025 1.00 58.16 278 THR A O 1
ATOM 2371 N N . TYR A 1 279 ? -8.524 6.343 -6.092 1.00 49.84 279 TYR A N 1
ATOM 2372 C CA . TYR A 1 279 ? -8.526 7.218 -7.273 1.00 49.84 279 TYR A CA 1
ATOM 2373 C C . TYR A 1 279 ? -9.846 7.047 -8.026 1.00 49.84 279 TYR A C 1
ATOM 2375 O O . TYR A 1 279 ? -10.495 6.007 -7.908 1.00 49.84 279 TYR A O 1
ATOM 2383 N N . ALA A 1 280 ? -10.216 8.070 -8.795 1.00 35.25 280 ALA A N 1
ATOM 2384 C CA . ALA A 1 280 ? -11.281 7.962 -9.772 1.00 35.25 280 ALA A CA 1
ATOM 2385 C C . ALA A 1 280 ? -10.919 6.940 -10.833 1.00 35.25 280 ALA A C 1
ATOM 2387 O O . ALA A 1 280 ? -9.870 7.032 -11.466 1.00 35.25 280 ALA A O 1
ATOM 2388 N N . LEU A 1 281 ? -11.822 5.982 -11.023 1.00 30.95 281 LEU A N 1
ATOM 2389 C CA . LEU A 1 281 ? -12.148 5.542 -12.366 1.00 30.95 281 LEU A CA 1
ATOM 2390 C C . LEU A 1 281 ? -12.538 6.832 -13.105 1.00 30.95 281 LEU A C 1
ATOM 2392 O O . LEU A 1 281 ? -13.661 7.308 -12.962 1.00 30.95 281 LEU A O 1
ATOM 2396 N N . GLU A 1 282 ? -11.569 7.501 -13.731 1.00 25.53 282 GLU A N 1
ATOM 2397 C CA . GLU A 1 282 ? -11.920 8.441 -14.787 1.00 25.53 282 GLU A CA 1
ATOM 2398 C C . GLU A 1 282 ? -12.557 7.573 -15.883 1.00 25.53 282 GLU A C 1
ATOM 2400 O O . GLU A 1 282 ? -11.929 6.580 -16.270 1.00 25.53 282 GLU A O 1
ATOM 2405 N N . PRO A 1 283 ? -13.818 7.839 -16.267 1.00 27.92 283 PRO A N 1
ATOM 2406 C CA . PRO A 1 283 ? -14.431 7.175 -17.409 1.00 27.92 283 PRO A CA 1
ATOM 2407 C C . PRO A 1 283 ? -13.667 7.473 -18.703 1.00 27.92 283 PRO A C 1
ATOM 2409 O O . PRO A 1 283 ? -13.072 8.574 -18.805 1.00 27.92 283 PRO A O 1
#

Sequence (283 aa):
MQALNRIWNKLKNRRKMIHNYFKVFRTYRQKSQGHQAGQRSVYFNLDDRRMGNYFYVLLSFFEQAGYNIFLKHNFWFIGNCLGYDQYIFSLKRLKIIRKVSPSTSLTYVYDEEAQSRFPHALNFEKNVALSLNVFSSSVQDDQALIVPFGMHPNMYHLELHKNLSELRNQVRKMRIFFSGNLYREAYEHEVLRVFFNKLNRIQVIDTLKMALTDEEHLLVDKPDKLLQLAYPYQNKLVLNEWTWSPTQSSQLDNRIKTENWLHFLSHGDFFFGLPRYTYALEP

Foldseek 3Di:
DVVVVVVVVVVVLVVQLQVQLVVLVVLLVVDDADDDPPAFEEEEDEDDLLCAQVVLVVVLVCVVVVYQYEYAPDSNNLSSNPPCSVSNSVRRRYDYDNDDQADLRYEYEYEPVCPVVPPPPGNYVYYHYDDPDCPDPVVVDPPHDDDPDDDGSVCSSVVVVVCVVVLLPDAAAEAEEEEDAPACVQWVDCCCCPVVVDDTPNRVVVVCVVVDDCLAEDEDPAPVVLVVSVDDRRHHYYYQYAHDDPVPNPRRGSDDDPSCVSNSVSNYPYYDDGDGDSDDPPD

pLDDT: mean 84.68, std 11.44, range [25.53, 97.0]